Protein AF-A0A9E5RBW2-F1 (afdb_monomer)

Structure (mmCIF, N/CA/C/O backbone):
data_AF-A0A9E5RBW2-F1
#
_entry.id   AF-A0A9E5RBW2-F1
#
loop_
_atom_site.group_PDB
_atom_site.id
_atom_site.type_symbol
_atom_site.label_atom_id
_atom_site.label_alt_id
_atom_site.label_comp_id
_atom_site.label_asym_id
_atom_site.label_entity_id
_atom_site.label_seq_id
_atom_site.pdbx_PDB_ins_code
_atom_site.Cartn_x
_atom_site.Cartn_y
_atom_site.Cartn_z
_atom_site.occupancy
_atom_site.B_iso_or_equiv
_atom_site.auth_seq_id
_atom_site.auth_comp_id
_atom_site.auth_asym_id
_atom_site.auth_atom_id
_atom_site.pdbx_PDB_model_num
ATOM 1 N N . MET A 1 1 ? -15.359 1.929 4.948 1.00 57.31 1 MET A N 1
ATOM 2 C CA . MET A 1 1 ? -15.164 0.774 5.860 1.00 57.31 1 MET A CA 1
ATOM 3 C C . MET A 1 1 ? -15.298 1.099 7.350 1.00 57.31 1 MET A C 1
ATOM 5 O O . MET A 1 1 ? -15.547 0.186 8.121 1.00 57.31 1 MET A O 1
ATOM 9 N N . LEU A 1 2 ? -15.205 2.359 7.790 1.00 58.50 2 LEU A N 1
ATOM 10 C CA . LEU A 1 2 ? -15.267 2.704 9.222 1.00 58.50 2 LEU A CA 1
ATOM 11 C C . LEU A 1 2 ? -16.668 2.609 9.864 1.00 58.50 2 LEU A C 1
ATOM 13 O O . LEU A 1 2 ? -16.790 2.770 11.070 1.00 58.50 2 LEU A O 1
ATOM 17 N N . SER A 1 3 ? -17.723 2.280 9.108 1.00 68.44 3 SER A N 1
ATOM 18 C CA . SER A 1 3 ? -19.099 2.148 9.623 1.00 68.44 3 SER A CA 1
ATOM 19 C C . SER A 1 3 ? -19.344 0.894 10.482 1.00 68.44 3 SER A C 1
ATOM 21 O O . SER A 1 3 ? -20.488 0.570 10.792 1.00 68.44 3 SER A O 1
ATOM 23 N N . GLY A 1 4 ? -18.297 0.132 10.823 1.00 70.75 4 GLY A N 1
ATOM 24 C CA . GLY A 1 4 ? -18.372 -1.075 11.657 1.00 70.75 4 GLY A CA 1
ATOM 25 C C . GLY A 1 4 ? -19.014 -2.299 10.987 1.00 70.75 4 GLY A C 1
ATOM 26 O O . GLY A 1 4 ? -18.804 -3.426 11.448 1.00 70.75 4 GLY A O 1
ATOM 27 N N . ARG A 1 5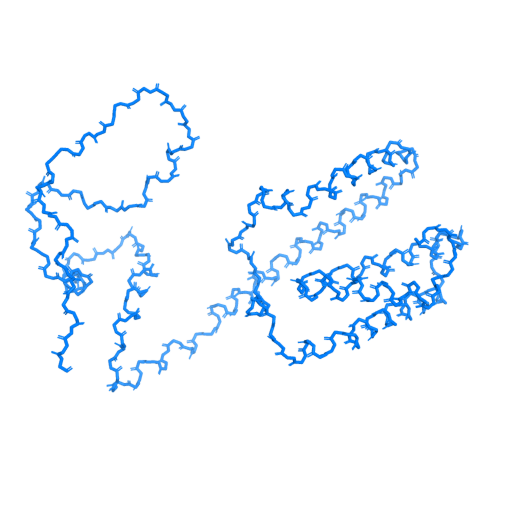 ? -19.732 -2.121 9.869 1.00 81.62 5 ARG A N 1
ATOM 28 C CA . ARG A 1 5 ? -20.338 -3.217 9.099 1.00 81.62 5 ARG A CA 1
ATOM 29 C C . ARG A 1 5 ? -19.264 -4.102 8.468 1.00 81.62 5 ARG A C 1
ATOM 31 O O . ARG A 1 5 ? -18.202 -3.626 8.068 1.00 81.62 5 ARG A O 1
ATOM 38 N N . ARG A 1 6 ? -19.535 -5.410 8.420 1.00 82.75 6 ARG A N 1
ATOM 39 C CA . ARG A 1 6 ? -18.704 -6.353 7.660 1.00 82.75 6 ARG A CA 1
ATOM 40 C C . ARG A 1 6 ? -18.850 -6.024 6.168 1.00 82.75 6 ARG A C 1
ATOM 42 O O . ARG A 1 6 ? -19.977 -5.739 5.765 1.00 82.75 6 ARG A O 1
ATOM 49 N N . PRO A 1 7 ? -17.760 -6.039 5.383 1.00 82.69 7 PRO A N 1
ATOM 50 C CA . PRO A 1 7 ? -17.873 -5.902 3.939 1.00 82.69 7 PRO A CA 1
ATOM 51 C C . PRO A 1 7 ? -18.724 -7.058 3.407 1.00 82.69 7 PRO A C 1
ATOM 53 O O . PRO A 1 7 ? -18.464 -8.224 3.703 1.00 82.69 7 PRO A O 1
ATOM 56 N N . ASP A 1 8 ? -19.780 -6.717 2.686 1.00 92.62 8 ASP A N 1
ATOM 57 C CA . ASP A 1 8 ? -20.575 -7.655 1.910 1.00 92.62 8 ASP A CA 1
ATOM 58 C C . ASP A 1 8 ? -19.776 -8.134 0.689 1.00 92.62 8 ASP A C 1
ATOM 60 O O . ASP A 1 8 ? -18.817 -7.489 0.253 1.00 92.62 8 ASP A O 1
ATOM 64 N N . GLY A 1 9 ? -20.164 -9.285 0.134 1.00 94.00 9 GLY A N 1
ATOM 65 C CA . GLY A 1 9 ? -19.457 -9.882 -1.003 1.00 94.00 9 GLY A CA 1
ATOM 66 C C . GLY A 1 9 ? -19.387 -8.955 -2.220 1.00 94.00 9 GLY A C 1
ATOM 67 O O . GLY A 1 9 ? -18.381 -8.950 -2.924 1.00 94.00 9 GLY A O 1
ATOM 68 N N . TRP A 1 10 ? -20.405 -8.115 -2.427 1.00 94.81 10 TRP A N 1
ATOM 69 C CA . TRP A 1 10 ? -20.422 -7.139 -3.513 1.00 94.81 10 TRP A CA 1
ATOM 70 C C . TRP A 1 10 ? -19.415 -6.007 -3.297 1.00 94.81 10 TRP A C 1
ATOM 72 O O . TRP A 1 10 ? -18.643 -5.704 -4.204 1.00 94.81 10 TRP A O 1
ATOM 82 N N . THR A 1 11 ? -19.332 -5.440 -2.087 1.00 93.25 11 THR A N 1
ATOM 83 C CA . THR A 1 11 ? -18.262 -4.482 -1.753 1.00 93.25 11 THR A CA 1
ATOM 84 C C . THR A 1 11 ? -16.880 -5.094 -1.966 1.00 93.25 11 THR A C 1
ATOM 86 O O . THR A 1 11 ? -15.999 -4.433 -2.511 1.00 93.25 11 THR A O 1
ATOM 89 N N . LEU A 1 12 ? -16.678 -6.356 -1.574 1.00 94.75 12 LEU A N 1
ATOM 90 C CA . LEU A 1 12 ? -15.407 -7.043 -1.803 1.00 94.75 12 LEU A CA 1
ATOM 91 C C . LEU A 1 12 ? -15.100 -7.195 -3.302 1.00 94.75 12 LEU A C 1
ATOM 93 O O . LEU A 1 12 ? -13.971 -6.940 -3.712 1.00 94.75 12 LEU A O 1
ATOM 97 N N . ALA A 1 13 ? -16.093 -7.555 -4.116 1.00 94.75 13 ALA A N 1
ATOM 98 C CA . ALA A 1 13 ? -15.940 -7.658 -5.565 1.00 94.75 13 ALA A CA 1
ATOM 99 C C . ALA A 1 13 ? -15.610 -6.300 -6.204 1.00 94.75 13 ALA A C 1
ATOM 101 O O . ALA A 1 13 ? -14.683 -6.219 -7.004 1.00 94.75 13 ALA A O 1
ATOM 102 N N . LEU A 1 14 ? -16.296 -5.223 -5.808 1.00 94.00 14 LEU A N 1
ATOM 103 C CA . LEU A 1 14 ? -15.999 -3.867 -6.280 1.00 94.00 14 LEU A CA 1
ATOM 104 C C . LEU A 1 14 ? -14.584 -3.424 -5.900 1.00 94.00 14 LEU A C 1
ATOM 106 O O . LEU A 1 14 ? -13.887 -2.838 -6.723 1.00 94.00 14 LEU A O 1
ATOM 110 N N . LEU A 1 15 ? -14.139 -3.730 -4.679 1.00 93.62 15 LEU A N 1
ATOM 111 C CA . LEU A 1 15 ? -12.768 -3.454 -4.253 1.00 93.62 15 LEU A CA 1
ATOM 112 C C . LEU A 1 15 ? -11.758 -4.263 -5.060 1.00 93.62 15 LEU A C 1
ATOM 114 O O . LEU A 1 15 ? -10.742 -3.706 -5.454 1.00 93.62 15 LEU A O 1
ATOM 118 N N . ALA A 1 16 ? -12.034 -5.535 -5.345 1.00 95.31 16 ALA A N 1
ATOM 119 C CA . ALA A 1 16 ? -11.167 -6.364 -6.177 1.00 95.31 16 ALA A CA 1
ATOM 120 C C . ALA A 1 16 ? -11.083 -5.841 -7.620 1.00 95.31 16 ALA A C 1
ATOM 122 O O . ALA A 1 16 ? -9.995 -5.773 -8.186 1.00 95.31 16 ALA A O 1
ATOM 123 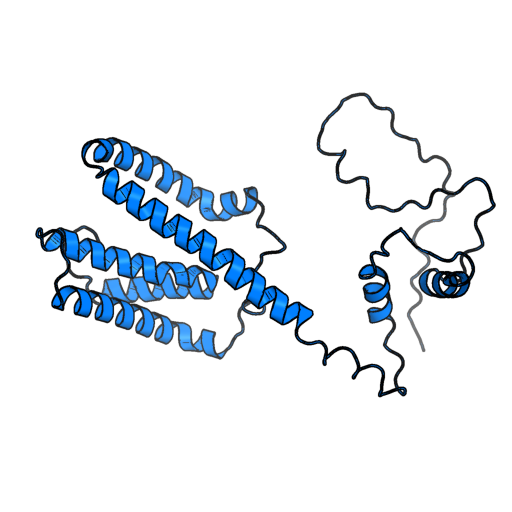N N . VAL A 1 17 ? -12.208 -5.414 -8.205 1.00 94.62 17 VAL A N 1
ATOM 124 C CA . VAL A 1 17 ? -12.237 -4.791 -9.538 1.00 94.62 17 VAL A CA 1
ATOM 125 C C . VAL A 1 17 ? -11.463 -3.475 -9.540 1.00 94.62 17 VAL A C 1
ATOM 127 O O . VAL A 1 17 ? -10.673 -3.251 -10.453 1.00 94.62 17 VAL A O 1
ATOM 130 N N . TRP A 1 18 ? -11.652 -2.630 -8.523 1.00 94.81 18 TRP A N 1
ATOM 131 C CA . TRP A 1 18 ? -10.968 -1.342 -8.400 1.00 94.81 18 TRP A CA 1
ATOM 132 C C . TRP A 1 18 ? -9.459 -1.502 -8.193 1.00 94.81 18 TRP A C 1
ATOM 134 O O . TRP A 1 18 ? -8.678 -0.936 -8.953 1.00 94.81 18 TRP A O 1
ATOM 144 N N . VAL A 1 19 ? -9.040 -2.315 -7.217 1.00 93.56 19 VAL A N 1
ATOM 145 C CA . VAL A 1 19 ? -7.622 -2.607 -6.955 1.00 93.56 19 VAL A CA 1
ATOM 146 C C . VAL A 1 19 ? -6.982 -3.253 -8.170 1.00 93.56 19 VAL A C 1
ATOM 148 O O . VAL A 1 19 ? -5.923 -2.812 -8.600 1.00 93.56 19 VAL A O 1
ATOM 151 N N . GLY A 1 20 ? -7.623 -4.266 -8.749 1.00 91.69 20 GLY A N 1
ATOM 152 C CA . GLY A 1 20 ? -7.106 -4.914 -9.943 1.00 91.69 20 GLY A CA 1
ATOM 153 C C . GLY A 1 20 ? -7.024 -3.973 -11.138 1.00 91.69 20 GLY A C 1
ATOM 154 O O . GLY A 1 20 ? -6.074 -4.064 -11.903 1.00 91.69 20 GLY A O 1
ATOM 155 N N . GLY A 1 21 ? -7.947 -3.015 -11.253 1.00 89.31 21 GLY A N 1
ATOM 156 C CA . GLY A 1 21 ? -7.930 -1.995 -12.299 1.00 89.31 21 GLY A CA 1
ATOM 157 C C . GLY A 1 21 ? -6.752 -1.042 -12.141 1.00 89.31 21 GLY A C 1
ATOM 158 O O . GLY A 1 21 ? -6.076 -0.736 -13.118 1.00 89.31 21 GLY A O 1
ATOM 159 N N . MET A 1 22 ? -6.446 -0.640 -10.907 1.00 88.62 22 MET A N 1
ATOM 160 C CA . MET A 1 22 ? -5.241 0.142 -10.626 1.00 88.62 22 MET A CA 1
ATOM 161 C C . MET A 1 22 ? -3.969 -0.665 -10.893 1.00 88.62 22 MET A C 1
ATOM 163 O O . MET A 1 22 ? -3.093 -0.179 -11.595 1.00 88.62 22 MET A O 1
ATOM 167 N N . VAL A 1 23 ? -3.896 -1.920 -10.434 1.00 87.38 23 VAL A N 1
ATOM 168 C CA . VAL A 1 23 ? -2.762 -2.828 -10.701 1.00 87.38 23 VAL A CA 1
ATOM 169 C C . VAL A 1 23 ? -2.560 -3.038 -12.206 1.00 87.38 23 VAL A C 1
ATOM 171 O O . VAL A 1 23 ? -1.429 -3.093 -12.679 1.00 87.38 23 VAL A O 1
ATOM 174 N N . PHE A 1 24 ? -3.650 -3.136 -12.968 1.00 85.00 24 PHE A N 1
ATOM 175 C CA . PHE A 1 24 ? -3.638 -3.250 -14.424 1.00 85.00 24 PHE A CA 1
ATOM 176 C C . PHE A 1 24 ? -3.075 -1.994 -15.099 1.00 85.00 24 PHE A C 1
ATOM 178 O O . PHE A 1 24 ? -2.286 -2.098 -16.037 1.00 85.00 24 PHE A O 1
ATOM 185 N N . MET A 1 25 ? -3.464 -0.808 -14.624 1.00 82.31 25 MET A N 1
ATOM 186 C CA . MET A 1 25 ? -2.939 0.460 -15.139 1.00 82.31 25 MET A CA 1
ATOM 187 C C . MET A 1 25 ? -1.478 0.680 -14.736 1.00 82.31 25 MET A C 1
ATOM 189 O O . MET A 1 25 ? -0.700 1.232 -15.512 1.00 82.31 25 MET A O 1
ATOM 193 N N . ASN A 1 26 ? -1.112 0.254 -13.529 1.00 81.81 26 ASN A N 1
ATOM 194 C CA . ASN A 1 26 ? 0.217 0.386 -12.967 1.00 81.81 26 ASN A CA 1
ATOM 195 C C . ASN A 1 26 ? 0.461 -0.711 -11.924 1.00 81.81 26 ASN A C 1
ATOM 197 O O . ASN A 1 26 ? -0.081 -0.670 -10.821 1.00 81.81 26 ASN A O 1
ATOM 201 N N . SER A 1 27 ? 1.345 -1.663 -12.226 1.00 79.25 27 SER A N 1
ATOM 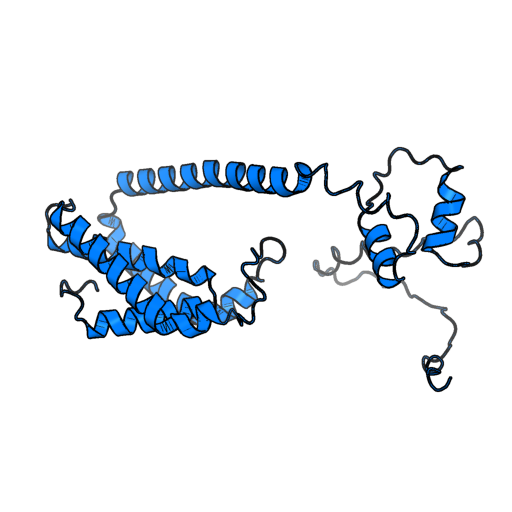202 C CA . SER A 1 27 ? 1.635 -2.780 -11.319 1.00 79.25 27 SER A CA 1
ATOM 203 C C . SER A 1 27 ? 2.135 -2.333 -9.937 1.00 79.25 27 SER A C 1
ATOM 205 O O . SER A 1 27 ? 1.982 -3.075 -8.966 1.00 79.25 27 SER A O 1
ATOM 207 N N . TRP A 1 28 ? 2.702 -1.125 -9.817 1.00 76.88 28 TRP A N 1
ATOM 208 C CA . TRP A 1 28 ? 3.125 -0.556 -8.533 1.00 76.88 28 TRP A CA 1
ATOM 209 C C . TRP A 1 28 ? 1.949 -0.236 -7.593 1.00 76.88 28 TRP A C 1
ATOM 211 O O . TRP A 1 28 ? 2.097 -0.270 -6.369 1.00 76.88 28 TRP A O 1
ATOM 221 N N . ASP A 1 29 ? 0.751 -0.026 -8.139 1.00 87.00 29 ASP A N 1
ATOM 222 C CA . ASP A 1 29 ? -0.462 0.260 -7.368 1.00 87.00 29 ASP A CA 1
ATOM 223 C C . ASP A 1 29 ? -0.970 -0.973 -6.593 1.00 87.00 29 ASP A C 1
ATOM 225 O O . ASP A 1 29 ? -1.861 -0.871 -5.748 1.00 87.00 29 ASP A O 1
ATOM 229 N N . ALA A 1 30 ? -0.337 -2.141 -6.760 1.00 86.00 30 ALA A N 1
ATOM 230 C CA . ALA A 1 30 ? -0.518 -3.280 -5.859 1.00 86.00 30 ALA A CA 1
ATOM 231 C C . ALA A 1 30 ? -0.245 -2.923 -4.383 1.00 86.00 30 ALA A C 1
ATOM 233 O O . ALA A 1 30 ? -0.782 -3.573 -3.482 1.00 86.00 30 ALA A O 1
ATOM 234 N N . VAL A 1 31 ? 0.513 -1.849 -4.117 1.00 86.75 31 VAL A N 1
ATOM 235 C CA . VAL A 1 31 ? 0.726 -1.298 -2.770 1.00 86.75 31 VAL A CA 1
ATOM 236 C C . VAL A 1 31 ? -0.579 -0.904 -2.062 1.00 86.75 31 VAL A C 1
ATOM 238 O O . VAL A 1 31 ? -0.621 -0.857 -0.836 1.00 86.75 31 VAL A O 1
ATOM 241 N N . PHE A 1 32 ? -1.684 -0.686 -2.783 1.00 88.50 32 PHE A N 1
ATOM 242 C CA . PHE A 1 32 ? -2.986 -0.415 -2.164 1.00 88.50 32 PHE A CA 1
ATOM 243 C C . PHE A 1 32 ? -3.610 -1.635 -1.471 1.00 88.50 32 PHE A C 1
ATOM 245 O O . PHE A 1 32 ? -4.419 -1.463 -0.557 1.00 88.50 32 PHE A O 1
ATOM 252 N N . ILE A 1 33 ? -3.200 -2.862 -1.814 1.00 91.88 33 ILE A N 1
ATOM 253 C CA . ILE A 1 33 ? -3.665 -4.089 -1.147 1.00 91.88 33 ILE A CA 1
ATOM 254 C C . ILE A 1 33 ? -3.336 -4.075 0.356 1.00 91.88 33 ILE A C 1
ATOM 256 O O . ILE A 1 33 ? -4.270 -4.183 1.159 1.00 91.88 33 ILE A O 1
ATOM 260 N N . PRO A 1 34 ? -2.069 -3.913 0.793 1.00 91.50 34 PRO A N 1
ATOM 261 C CA . PRO A 1 34 ? -1.758 -3.858 2.217 1.00 91.50 34 PRO A CA 1
ATOM 262 C C . PRO A 1 34 ? -2.428 -2.674 2.927 1.00 91.50 34 PRO A C 1
ATOM 264 O O . PRO A 1 34 ? -2.803 -2.823 4.088 1.00 91.50 34 PRO A O 1
ATOM 267 N N . PHE A 1 35 ? -2.673 -1.541 2.253 1.00 90.88 35 PHE A N 1
ATOM 268 C CA . PHE A 1 35 ? -3.455 -0.443 2.839 1.00 90.88 35 PHE A CA 1
ATOM 269 C C . PHE A 1 35 ? -4.909 -0.847 3.123 1.00 90.88 35 PHE A C 1
ATOM 271 O O . PHE A 1 35 ? -5.425 -0.551 4.202 1.00 90.88 35 PHE A O 1
ATOM 278 N N . LEU A 1 36 ? -5.566 -1.568 2.210 1.00 92.44 36 LEU A N 1
ATOM 279 C CA . LEU A 1 36 ? -6.922 -2.083 2.430 1.00 92.44 36 LEU A CA 1
ATOM 280 C C . LEU A 1 36 ? -6.968 -3.153 3.529 1.00 92.44 36 LEU A C 1
ATOM 282 O O . LEU A 1 36 ? -7.877 -3.140 4.359 1.00 92.44 36 LEU A O 1
ATOM 286 N N . ILE A 1 37 ? -5.971 -4.041 3.581 1.00 94.62 37 ILE A N 1
ATOM 287 C CA . ILE A 1 37 ? -5.823 -5.028 4.663 1.00 94.62 37 ILE A CA 1
ATOM 288 C C . ILE A 1 37 ? -5.622 -4.313 6.008 1.00 94.62 37 ILE A C 1
ATOM 290 O O . ILE A 1 37 ? -6.267 -4.660 6.998 1.00 94.62 37 ILE A O 1
ATOM 294 N N . GLY A 1 38 ? -4.782 -3.275 6.042 1.00 91.94 38 GLY A N 1
ATOM 295 C CA . GLY A 1 38 ? -4.558 -2.440 7.220 1.00 91.94 38 GLY A CA 1
ATOM 296 C C . GLY A 1 38 ? -5.823 -1.709 7.671 1.00 91.94 38 GLY A C 1
ATOM 297 O O . GLY A 1 38 ? -6.124 -1.678 8.863 1.00 91.94 38 GLY A O 1
ATOM 298 N N . ALA A 1 39 ? -6.620 -1.191 6.733 1.00 91.56 39 ALA A N 1
ATOM 299 C CA . ALA A 1 39 ? -7.905 -0.566 7.034 1.00 91.56 39 ALA A CA 1
ATOM 300 C C . ALA A 1 39 ? -8.914 -1.564 7.632 1.00 91.56 39 ALA A C 1
ATOM 302 O O . ALA A 1 39 ? -9.637 -1.224 8.570 1.00 91.56 39 ALA A O 1
ATOM 303 N N . GLU A 1 40 ? -8.943 -2.805 7.142 1.00 94.50 40 GLU A N 1
ATOM 304 C CA . GLU A 1 40 ? -9.770 -3.881 7.702 1.00 94.50 40 GLU A CA 1
ATOM 305 C C . GLU A 1 40 ? -9.298 -4.297 9.108 1.00 94.50 40 GLU A C 1
ATOM 307 O O . GLU A 1 40 ? -10.123 -4.495 10.007 1.00 94.50 40 GLU A O 1
ATOM 312 N N . ALA A 1 41 ? -7.983 -4.374 9.332 1.00 94.06 41 ALA A N 1
ATOM 313 C CA . ALA A 1 41 ? -7.408 -4.622 10.652 1.00 94.06 41 ALA A CA 1
ATOM 314 C C . ALA A 1 41 ? -7.770 -3.501 11.637 1.00 94.06 41 ALA A C 1
ATOM 316 O O . ALA A 1 41 ? -8.265 -3.770 12.732 1.00 94.06 41 ALA A O 1
ATOM 317 N N . LEU A 1 42 ? -7.622 -2.240 11.223 1.00 90.62 42 LEU A N 1
ATOM 318 C CA . LEU A 1 42 ? -8.001 -1.080 12.026 1.00 90.62 42 LEU A CA 1
ATOM 319 C C . LEU A 1 42 ? -9.503 -1.073 12.337 1.00 90.62 42 LEU A C 1
ATOM 321 O O . LEU A 1 42 ? -9.896 -0.838 13.477 1.00 90.62 42 LEU A O 1
ATOM 325 N N . ARG A 1 43 ? -10.359 -1.401 11.360 1.00 91.00 43 ARG A N 1
ATOM 326 C CA . ARG A 1 43 ? -11.812 -1.515 11.567 1.00 91.00 43 ARG A CA 1
ATOM 327 C C . ARG A 1 43 ? -12.148 -2.529 12.662 1.00 91.00 43 ARG A C 1
ATOM 329 O O . ARG A 1 43 ? -13.015 -2.262 13.493 1.00 91.00 43 ARG A O 1
ATOM 336 N N . ARG A 1 44 ? -11.480 -3.686 12.676 1.00 92.31 44 ARG A N 1
ATOM 337 C CA . ARG A 1 44 ? -11.668 -4.720 13.710 1.00 92.31 44 ARG A CA 1
ATOM 338 C C . ARG A 1 44 ? -11.149 -4.269 15.066 1.00 92.31 44 ARG A C 1
ATOM 340 O O . ARG A 1 44 ? -11.853 -4.438 16.057 1.00 92.31 44 ARG A O 1
ATOM 347 N N . LEU A 1 45 ? -9.979 -3.634 15.091 1.00 91.50 45 LEU A N 1
ATOM 348 C CA . LEU A 1 45 ? -9.392 -3.068 16.301 1.00 91.50 45 LEU A CA 1
ATOM 349 C C . LEU A 1 45 ? -10.347 -2.071 16.976 1.00 91.50 45 LEU A C 1
ATOM 351 O O . LEU A 1 45 ? -10.613 -2.192 18.170 1.00 91.50 45 LEU A O 1
ATOM 355 N N . VAL A 1 46 ? -10.915 -1.141 16.201 1.00 88.75 46 VAL A N 1
ATOM 356 C CA . VAL A 1 46 ? -11.891 -0.154 16.692 1.00 88.75 46 VAL A CA 1
ATOM 357 C C . VAL A 1 46 ? -13.175 -0.835 17.165 1.00 88.75 46 VAL A C 1
ATOM 359 O O . VAL A 1 46 ? -13.696 -0.496 18.223 1.00 88.75 46 VAL A O 1
ATOM 362 N N . ARG A 1 47 ? -13.677 -1.830 16.422 1.00 88.44 47 ARG A N 1
ATOM 363 C CA . ARG A 1 47 ? -14.918 -2.538 16.773 1.00 88.44 47 ARG A CA 1
ATOM 364 C C . ARG A 1 47 ? -14.807 -3.338 18.071 1.00 88.44 47 ARG A C 1
ATOM 366 O O . ARG A 1 47 ? -15.797 -3.468 18.781 1.00 88.44 47 ARG A O 1
ATOM 373 N N . ASN A 1 48 ? -13.636 -3.895 18.363 1.00 88.94 48 ASN A N 1
ATOM 374 C CA . ASN A 1 48 ? -13.442 -4.703 19.561 1.00 88.94 48 ASN A CA 1
ATOM 375 C C . ASN A 1 48 ? -13.363 -3.866 20.840 1.00 88.94 48 ASN A C 1
ATOM 377 O O . ASN A 1 48 ? -13.604 -4.404 21.915 1.00 88.94 48 ASN A O 1
ATOM 381 N N . GLY A 1 49 ? -12.986 -2.586 20.755 1.00 86.06 49 GLY A N 1
ATOM 382 C CA . GLY A 1 49 ? -12.882 -1.683 21.910 1.00 86.06 49 GLY A CA 1
ATOM 383 C C . GLY A 1 49 ? -11.782 -2.029 22.927 1.00 86.06 49 GLY A C 1
ATOM 384 O O . GLY A 1 49 ? -11.485 -1.226 23.802 1.00 86.06 49 GLY A O 1
ATOM 385 N N . THR A 1 50 ? -11.131 -3.188 22.806 1.00 85.44 50 THR A N 1
ATOM 386 C CA . THR A 1 50 ? -10.081 -3.679 23.717 1.00 85.44 50 THR A CA 1
ATOM 387 C C . THR A 1 50 ? -8.687 -3.134 23.403 1.00 85.44 50 THR A C 1
ATOM 389 O O . THR A 1 50 ? -7.736 -3.418 24.129 1.00 85.44 50 THR A O 1
ATOM 392 N N . GLY A 1 51 ? -8.529 -2.404 22.293 1.00 86.12 51 GLY A N 1
ATOM 393 C CA . GLY A 1 51 ? -7.231 -1.895 21.839 1.00 86.12 51 GLY A CA 1
ATOM 394 C C . GLY A 1 51 ? -6.256 -2.983 21.372 1.00 86.12 51 GLY A C 1
ATOM 395 O O . GLY A 1 51 ? -5.082 -2.692 21.156 1.00 86.12 51 GLY A O 1
ATOM 396 N N . ARG A 1 52 ? -6.713 -4.234 21.198 1.00 90.19 52 ARG A N 1
ATOM 397 C CA . ARG A 1 52 ? -5.902 -5.351 20.684 1.00 90.19 52 ARG A CA 1
ATOM 398 C C . ARG A 1 52 ? -6.696 -6.185 19.676 1.00 90.19 52 ARG A C 1
ATOM 400 O O . ARG A 1 52 ? -7.906 -6.357 19.808 1.00 90.19 52 ARG A O 1
ATOM 407 N N . LEU A 1 53 ? -5.998 -6.724 18.676 1.00 91.06 53 LEU A N 1
ATOM 408 C CA . LEU A 1 53 ? -6.553 -7.703 17.736 1.00 91.06 53 LEU A CA 1
ATOM 409 C C . LEU A 1 53 ? -6.500 -9.096 18.365 1.00 91.06 53 LEU A C 1
ATOM 411 O O . LEU A 1 53 ? -5.449 -9.520 18.848 1.00 91.06 53 LEU A O 1
ATOM 415 N N . THR A 1 54 ? -7.624 -9.807 18.355 1.00 94.81 54 THR A N 1
ATOM 416 C CA . THR A 1 54 ? -7.673 -11.206 18.795 1.00 94.81 54 THR A CA 1
ATOM 417 C C . THR A 1 54 ? -7.153 -12.131 17.692 1.00 94.81 54 THR A C 1
ATOM 419 O O . THR A 1 54 ? -7.068 -11.740 16.525 1.00 94.81 54 THR A O 1
ATOM 422 N N . GLY A 1 55 ? -6.836 -13.387 18.023 1.00 95.38 55 GLY A N 1
ATOM 423 C CA . GLY A 1 55 ? -6.446 -14.380 17.011 1.00 95.38 55 GLY A CA 1
ATOM 424 C C . GLY A 1 55 ? -7.513 -14.573 15.923 1.00 95.38 55 GLY A C 1
ATOM 425 O O . GLY A 1 55 ? -7.187 -14.715 14.747 1.00 95.38 55 GLY A O 1
ATOM 426 N N . GLN A 1 56 ? -8.796 -14.478 16.289 1.00 95.19 56 GLN A N 1
ATOM 427 C CA . GLN A 1 56 ? -9.907 -14.554 15.339 1.00 95.19 56 GLN A CA 1
ATOM 428 C C . GLN A 1 56 ? -9.959 -13.337 14.403 1.00 95.19 56 GLN A C 1
ATOM 430 O O . GLN A 1 56 ? -10.348 -13.462 13.239 1.00 95.19 56 GLN A O 1
ATOM 435 N N . ASP A 1 57 ? -9.545 -12.160 14.877 1.00 95.12 57 ASP A N 1
ATOM 436 C CA . ASP A 1 57 ? -9.452 -10.975 14.026 1.00 95.12 57 ASP A CA 1
ATOM 437 C C . ASP A 1 57 ? -8.334 -11.104 13.012 1.00 95.12 57 ASP A C 1
ATOM 439 O O . ASP A 1 57 ? -8.570 -10.809 11.845 1.00 95.12 57 ASP A O 1
ATOM 443 N N . TRP A 1 58 ? -7.168 -11.602 13.427 1.00 96.62 58 TRP A N 1
ATOM 444 C CA . TRP A 1 58 ? -6.061 -11.884 12.516 1.00 96.62 58 TRP A CA 1
ATOM 445 C C . TRP A 1 58 ? -6.459 -12.870 11.425 1.00 96.62 58 TRP A C 1
ATOM 447 O O . TRP A 1 58 ? -6.209 -12.606 10.251 1.00 96.62 58 TRP A O 1
ATOM 457 N N . LEU A 1 59 ? -7.161 -13.949 11.785 1.00 96.62 59 LEU A N 1
ATOM 458 C CA . LEU A 1 59 ? -7.687 -14.900 10.806 1.00 96.62 59 LEU A CA 1
ATOM 459 C C . LEU A 1 59 ? -8.663 -14.225 9.829 1.00 96.62 59 LEU A C 1
ATOM 461 O O . LEU A 1 59 ? -8.656 -14.507 8.635 1.00 96.62 59 LEU A O 1
ATOM 465 N N . GLY A 1 60 ? -9.487 -13.299 10.326 1.00 95.38 60 GLY A N 1
ATOM 466 C CA . GLY A 1 60 ? -10.416 -12.530 9.505 1.00 95.38 60 GLY A CA 1
ATOM 467 C C . GLY A 1 60 ? -9.740 -11.505 8.589 1.00 95.38 60 GLY A C 1
ATOM 468 O O . GLY A 1 60 ? -10.196 -11.326 7.463 1.00 95.38 60 GLY A O 1
ATOM 469 N N . VAL A 1 61 ? -8.669 -10.851 9.045 1.00 96.00 61 VAL A N 1
ATOM 470 C CA . VAL A 1 61 ? -7.837 -9.942 8.237 1.00 96.00 61 VAL A CA 1
ATOM 471 C C . VAL A 1 61 ? -7.120 -10.726 7.142 1.00 96.00 61 VAL A C 1
ATOM 473 O O . VAL A 1 61 ? -7.150 -10.320 5.983 1.00 96.00 61 VAL A O 1
ATOM 476 N N . LEU A 1 62 ? -6.541 -11.878 7.490 1.00 96.88 62 LEU A N 1
ATOM 477 C CA . LEU A 1 62 ? -5.892 -12.771 6.535 1.00 96.88 62 LEU A CA 1
ATOM 478 C C . LEU A 1 62 ? -6.894 -13.290 5.499 1.00 96.88 62 LEU A C 1
ATOM 480 O O . LEU A 1 62 ? -6.636 -13.200 4.305 1.00 96.88 62 LEU A O 1
ATOM 484 N N . GLY A 1 63 ? -8.060 -13.767 5.942 1.00 96.88 63 GLY A N 1
ATOM 485 C CA . GLY A 1 63 ? -9.127 -14.224 5.053 1.00 96.88 63 GLY A CA 1
ATOM 486 C C . GLY A 1 63 ? -9.621 -13.124 4.111 1.00 96.88 63 GLY A C 1
ATOM 487 O O . GLY A 1 63 ? -9.818 -13.379 2.927 1.00 96.88 63 GLY A O 1
ATOM 488 N N . PHE A 1 64 ? -9.756 -11.889 4.603 1.00 96.31 64 PHE A N 1
ATOM 489 C CA . PHE A 1 64 ? -10.087 -10.733 3.767 1.00 96.31 64 PHE A CA 1
ATOM 490 C C . PHE A 1 64 ? -8.999 -10.446 2.724 1.00 96.31 64 PHE A C 1
ATOM 492 O O . PHE A 1 64 ? -9.317 -10.294 1.547 1.00 96.31 64 PHE A O 1
ATOM 499 N N . GLY A 1 65 ? -7.727 -10.414 3.133 1.00 96.12 65 GLY A N 1
ATOM 500 C CA . GLY A 1 65 ? -6.600 -10.180 2.229 1.00 96.12 65 GLY A CA 1
ATOM 501 C C . GLY A 1 65 ? -6.476 -11.258 1.151 1.00 96.12 65 GLY A C 1
ATOM 502 O O . GLY A 1 65 ? -6.316 -10.932 -0.022 1.00 96.12 65 GLY A O 1
ATOM 503 N N . LEU A 1 66 ? -6.629 -12.530 1.530 1.00 97.38 66 LEU A N 1
ATOM 504 C CA . LEU A 1 66 ? -6.632 -13.656 0.597 1.00 97.38 66 LEU A CA 1
ATOM 505 C C . LEU A 1 66 ? -7.806 -13.580 -0.377 1.00 97.38 66 LEU A C 1
ATOM 507 O O . LEU A 1 66 ? -7.604 -13.757 -1.571 1.00 97.38 66 LEU A O 1
ATOM 511 N N . ALA A 1 67 ? -9.016 -13.283 0.102 1.00 97.00 67 ALA A N 1
ATOM 512 C CA . ALA A 1 67 ? -10.185 -13.179 -0.763 1.00 97.00 67 ALA A CA 1
ATOM 513 C C . ALA A 1 67 ? -10.067 -12.001 -1.744 1.00 97.00 67 ALA A C 1
ATOM 515 O O . ALA A 1 67 ? -10.340 -12.165 -2.931 1.00 97.00 67 ALA A O 1
ATOM 516 N N . LEU A 1 68 ? -9.609 -10.836 -1.272 1.00 96.88 68 LEU A N 1
ATOM 517 C CA . LEU A 1 68 ? -9.359 -9.664 -2.111 1.00 96.88 68 LEU A CA 1
ATOM 518 C C . LEU A 1 68 ? -8.281 -9.955 -3.163 1.00 96.88 68 LEU A C 1
ATOM 520 O O . LEU A 1 68 ? -8.482 -9.669 -4.343 1.00 96.88 68 LEU A O 1
ATOM 524 N N . GLY A 1 69 ? -7.158 -10.548 -2.748 1.00 95.25 69 GLY A N 1
ATOM 525 C CA . GLY A 1 69 ? -6.054 -10.910 -3.634 1.00 95.25 69 GLY A CA 1
ATOM 526 C C . GLY A 1 69 ? -6.451 -11.968 -4.662 1.00 95.25 69 GLY A C 1
ATOM 527 O O . GLY A 1 69 ? -6.167 -11.800 -5.842 1.00 95.25 69 GLY A O 1
ATOM 528 N N . ALA A 1 70 ? -7.172 -13.012 -4.248 1.00 96.75 70 ALA A N 1
ATOM 529 C CA . ALA A 1 70 ? -7.652 -14.066 -5.137 1.00 96.75 70 ALA A CA 1
ATOM 530 C C . ALA A 1 70 ? -8.673 -13.547 -6.156 1.00 96.75 70 ALA A C 1
ATOM 532 O O . ALA A 1 70 ? -8.569 -13.880 -7.331 1.00 96.75 70 ALA A O 1
ATOM 533 N N . LEU A 1 71 ? -9.626 -12.703 -5.742 1.00 96.56 71 LEU A N 1
ATOM 534 C CA . LEU A 1 71 ? -10.584 -12.082 -6.665 1.00 96.56 71 LEU A CA 1
ATOM 535 C C . LEU A 1 71 ? -9.893 -11.131 -7.645 1.00 96.56 71 LEU A C 1
ATOM 537 O O . LEU A 1 71 ? -10.194 -11.155 -8.833 1.00 96.56 71 LEU A O 1
ATOM 541 N N . THR A 1 72 ? -8.941 -10.331 -7.158 1.00 94.44 72 THR A N 1
ATOM 542 C CA . THR A 1 72 ? -8.125 -9.448 -8.003 1.00 94.44 72 THR A CA 1
ATOM 543 C C . THR A 1 72 ? -7.355 -10.265 -9.038 1.00 94.44 72 THR A C 1
ATOM 545 O O . THR A 1 72 ? -7.415 -9.970 -10.230 1.00 94.44 72 THR A O 1
ATOM 548 N N . LEU A 1 73 ? -6.691 -11.336 -8.595 1.00 93.81 73 LEU A N 1
ATOM 549 C CA . LEU A 1 73 ? -5.965 -12.246 -9.468 1.00 93.81 73 LEU A CA 1
ATOM 550 C C . LEU A 1 73 ? -6.904 -12.883 -10.489 1.00 93.81 73 LEU A C 1
ATOM 552 O O . LEU A 1 73 ? -6.579 -12.884 -11.661 1.00 93.81 73 LEU A O 1
ATOM 556 N N . LEU A 1 74 ? -8.071 -13.374 -10.069 1.00 96.12 74 LEU A N 1
ATOM 557 C CA . LEU A 1 74 ? -9.045 -14.030 -10.939 1.00 96.12 74 LEU A CA 1
ATOM 558 C C . LEU A 1 74 ? -9.582 -13.087 -12.024 1.00 96.12 74 LEU A C 1
ATOM 560 O O . LEU A 1 74 ? -9.611 -13.463 -13.193 1.00 96.12 74 LEU A O 1
ATOM 564 N N . PHE A 1 75 ? -9.986 -11.868 -11.656 1.00 94.19 75 PHE A N 1
ATOM 565 C CA . PHE A 1 75 ? -10.546 -10.896 -12.601 1.00 94.19 75 PHE A CA 1
ATOM 566 C C . PHE A 1 75 ? -9.518 -10.379 -13.607 1.00 94.19 75 PHE A C 1
ATOM 568 O O . PHE A 1 75 ? -9.881 -10.071 -14.740 1.00 94.19 75 PHE A O 1
ATOM 575 N N . TYR A 1 76 ? -8.244 -10.325 -13.219 1.00 90.06 76 TYR A N 1
ATOM 576 C CA . TYR A 1 76 ? -7.168 -9.801 -14.061 1.00 90.06 76 TYR A CA 1
ATOM 577 C C . TYR A 1 76 ? -6.207 -10.885 -14.569 1.00 90.06 76 TYR A C 1
ATOM 579 O O . TYR A 1 76 ? -5.235 -10.572 -15.256 1.00 90.06 76 TYR A O 1
ATOM 587 N N . LEU A 1 77 ? -6.505 -12.166 -14.316 1.00 91.94 77 LEU A N 1
ATOM 588 C CA . LEU A 1 77 ? -5.696 -13.309 -14.743 1.00 91.94 77 LEU A CA 1
ATOM 589 C C . LEU A 1 77 ? -5.441 -13.323 -16.256 1.00 91.94 77 LEU A C 1
ATOM 591 O O . LEU A 1 77 ? -4.289 -13.522 -16.643 1.00 91.94 77 LEU A O 1
ATOM 595 N N . PRO A 1 78 ? -6.446 -13.076 -17.128 1.00 87.00 78 PRO A N 1
ATOM 596 C CA . PRO A 1 78 ? -6.217 -13.091 -18.573 1.00 87.00 78 PRO A CA 1
ATOM 597 C C . PRO A 1 78 ? -5.161 -12.068 -19.003 1.00 87.00 78 PRO A C 1
ATOM 599 O O . PRO A 1 78 ? -4.343 -12.345 -19.879 1.00 87.00 78 PRO A O 1
ATOM 602 N N . TRP A 1 79 ? -5.136 -10.903 -18.354 1.00 83.88 79 TRP A N 1
ATOM 603 C CA . TRP A 1 79 ? -4.139 -9.871 -18.617 1.00 83.88 79 TRP A CA 1
ATOM 604 C C . TRP A 1 79 ? -2.767 -10.229 -18.044 1.00 83.88 79 TRP A C 1
ATOM 606 O O . TRP A 1 79 ? -1.766 -10.087 -18.744 1.00 83.88 79 TRP A O 1
ATOM 616 N N . LEU A 1 80 ? -2.722 -10.753 -16.813 1.00 82.00 80 LEU A N 1
ATOM 617 C CA . LEU A 1 80 ? -1.475 -11.187 -16.178 1.00 82.00 80 LEU A CA 1
ATOM 618 C C . LEU A 1 80 ? -0.763 -12.271 -16.993 1.00 82.00 80 LEU A C 1
ATOM 620 O O . LEU A 1 80 ? 0.456 -12.239 -17.096 1.00 82.00 80 LEU A O 1
ATOM 624 N N . ILE A 1 81 ? -1.510 -13.195 -17.605 1.00 85.94 81 ILE A N 1
ATOM 625 C CA . ILE A 1 81 ? -0.948 -14.231 -18.484 1.00 85.94 81 ILE A CA 1
ATOM 626 C C . ILE A 1 81 ? -0.493 -13.637 -19.822 1.00 85.94 81 ILE A C 1
ATOM 628 O O . ILE A 1 81 ? 0.512 -14.069 -20.379 1.00 85.94 81 ILE A O 1
ATOM 632 N N . SER A 1 82 ? -1.220 -12.646 -20.342 1.00 81.31 82 SER A N 1
ATOM 633 C CA . SER A 1 82 ? -0.927 -12.067 -21.656 1.00 81.31 82 SER A CA 1
ATOM 634 C C . SER A 1 82 ? 0.309 -11.163 -21.651 1.00 81.31 82 SER A C 1
ATOM 636 O O . SER A 1 82 ? 0.843 -10.905 -22.723 1.00 81.31 82 SER A O 1
ATOM 638 N N . PHE A 1 83 ? 0.761 -10.669 -20.485 1.00 63.38 83 PHE A N 1
ATOM 639 C CA . PHE A 1 83 ? 1.935 -9.789 -20.306 1.00 63.38 83 PHE A CA 1
ATOM 640 C C . PHE A 1 83 ? 2.039 -8.611 -21.290 1.00 63.38 83 PHE A C 1
ATOM 642 O O . PHE A 1 83 ? 3.071 -7.947 -21.373 1.00 63.38 83 PHE A O 1
ATOM 649 N N . THR A 1 84 ? 0.952 -8.254 -21.970 1.00 64.44 84 THR A N 1
ATOM 650 C CA . THR A 1 84 ? 0.837 -7.050 -22.791 1.00 64.44 84 THR A CA 1
ATOM 651 C C . THR A 1 84 ? 0.607 -5.841 -21.888 1.00 64.44 84 THR A C 1
ATOM 653 O O . THR A 1 84 ? -0.318 -5.052 -22.089 1.00 64.44 84 THR A O 1
ATOM 656 N N . SER A 1 85 ? 1.405 -5.715 -20.828 1.00 56.00 85 SER A N 1
ATOM 657 C CA . SER A 1 85 ? 1.492 -4.467 -20.090 1.00 56.00 85 SER A CA 1
ATOM 658 C C . SER A 1 85 ? 2.173 -3.461 -21.008 1.00 56.00 85 SER A C 1
ATOM 660 O O . SER A 1 85 ? 3.298 -3.676 -21.461 1.00 56.00 85 SER A O 1
ATOM 662 N N . GLN A 1 86 ? 1.483 -2.356 -21.287 1.00 55.47 86 GLN A N 1
ATOM 663 C CA . GLN A 1 86 ? 1.990 -1.266 -22.126 1.00 55.47 86 GLN A CA 1
ATOM 664 C C . GLN A 1 86 ? 3.296 -0.652 -21.577 1.00 55.47 86 GLN A C 1
ATOM 666 O O . GLN A 1 86 ? 3.969 0.083 -22.291 1.00 55.47 86 GLN A O 1
ATOM 671 N N . ALA A 1 87 ? 3.674 -0.974 -20.334 1.00 55.72 87 ALA A N 1
ATOM 672 C CA . ALA A 1 87 ? 4.866 -0.471 -19.660 1.00 55.72 87 ALA A CA 1
ATOM 673 C C . ALA A 1 87 ? 6.144 -1.316 -19.873 1.00 55.72 87 ALA A C 1
ATOM 675 O O . ALA 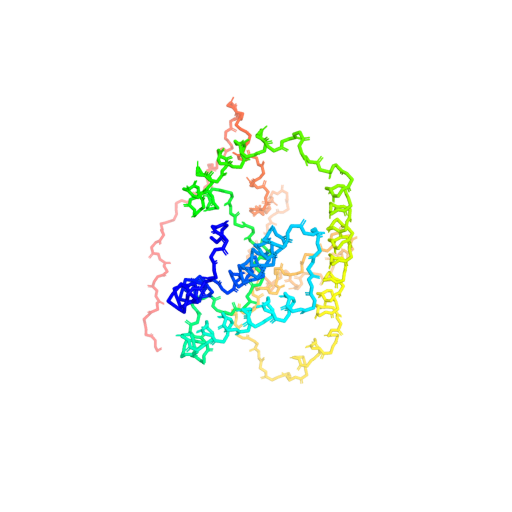A 1 87 ? 7.174 -1.001 -19.286 1.00 55.72 87 ALA A O 1
ATOM 676 N N . GLY A 1 88 ? 6.126 -2.370 -20.701 1.00 57.38 88 GLY A N 1
ATOM 677 C CA . GLY A 1 88 ? 7.355 -3.097 -21.074 1.00 57.38 88 GLY A CA 1
ATOM 678 C C . GLY A 1 88 ? 8.014 -3.905 -19.944 1.00 57.38 88 GLY A C 1
ATOM 679 O O . GLY A 1 88 ? 9.169 -4.303 -20.071 1.00 57.38 88 GLY A O 1
ATOM 680 N N . GLY A 1 89 ? 7.290 -4.170 -18.852 1.00 61.12 89 GLY A N 1
ATOM 681 C CA . GLY A 1 89 ? 7.762 -4.964 -17.716 1.00 61.12 89 GLY A CA 1
ATOM 682 C C . GLY A 1 89 ? 7.883 -4.168 -16.415 1.00 61.12 89 GLY A C 1
ATOM 683 O O . GLY A 1 89 ? 7.480 -3.011 -16.318 1.00 61.12 89 GLY A O 1
ATOM 684 N N . PHE A 1 90 ? 8.410 -4.819 -15.377 1.00 59.16 90 PHE A N 1
ATOM 685 C CA . PHE A 1 90 ? 8.618 -4.228 -14.055 1.00 59.16 90 PHE A CA 1
ATOM 686 C C . PHE A 1 90 ? 9.908 -3.398 -14.052 1.00 59.16 90 PHE A C 1
ATOM 688 O O . PHE A 1 90 ? 10.952 -3.852 -13.588 1.00 59.16 90 PHE A O 1
ATOM 695 N N . TYR A 1 91 ? 9.861 -2.200 -14.635 1.00 61.66 91 TYR A N 1
ATOM 696 C CA . TYR A 1 91 ? 11.007 -1.294 -14.635 1.00 61.66 91 TYR A CA 1
ATOM 697 C C . TYR A 1 91 ? 10.905 -0.328 -13.454 1.00 61.66 91 TYR A C 1
ATOM 699 O O . TYR A 1 91 ? 10.018 0.524 -13.400 1.00 61.66 91 TYR A O 1
ATOM 707 N N . PHE A 1 92 ? 11.827 -0.443 -12.499 1.00 58.00 92 PHE A N 1
ATOM 708 C CA . PHE A 1 92 ? 11.972 0.557 -11.449 1.00 58.00 92 PHE A CA 1
ATOM 709 C C . PHE A 1 92 ? 12.449 1.864 -12.082 1.00 58.00 92 PHE A C 1
ATOM 711 O O . PHE A 1 92 ? 13.623 2.014 -12.426 1.00 58.00 92 PHE A O 1
ATOM 718 N N . ASN A 1 93 ? 11.543 2.825 -12.247 1.00 60.94 93 ASN A N 1
ATOM 719 C CA . ASN A 1 93 ? 11.895 4.152 -12.730 1.00 60.94 93 ASN A CA 1
ATOM 720 C C . ASN A 1 93 ? 12.586 4.970 -11.620 1.00 60.94 93 ASN A C 1
ATOM 722 O O . ASN A 1 93 ? 12.019 5.907 -11.068 1.00 60.94 93 ASN A O 1
ATOM 726 N N . ILE A 1 94 ? 13.807 4.573 -11.256 1.00 66.06 94 ILE A N 1
ATOM 727 C CA . ILE A 1 94 ? 14.662 5.308 -10.308 1.00 66.06 94 ILE A CA 1
ATOM 728 C C . ILE A 1 94 ? 15.414 6.432 -11.042 1.00 66.06 94 ILE A C 1
ATOM 730 O O . ILE A 1 94 ? 15.765 7.442 -10.439 1.00 66.06 94 ILE A O 1
ATOM 734 N N . ILE A 1 95 ? 15.634 6.279 -12.354 1.00 71.12 95 ILE A N 1
ATOM 735 C CA . ILE A 1 95 ? 16.461 7.189 -13.161 1.00 71.12 95 ILE A CA 1
ATOM 736 C C . ILE A 1 95 ? 15.677 8.436 -13.599 1.00 71.12 95 ILE A C 1
ATOM 738 O O . ILE A 1 95 ? 16.226 9.535 -13.591 1.00 71.12 95 ILE A O 1
ATOM 742 N N . TRP A 1 96 ? 14.392 8.301 -13.939 1.00 70.00 96 TRP A N 1
ATOM 743 C CA . TRP A 1 96 ? 13.563 9.405 -14.427 1.00 70.00 96 TRP A CA 1
ATOM 744 C C . TRP A 1 96 ? 12.453 9.712 -13.433 1.00 70.00 96 TRP A C 1
ATOM 746 O O . TRP A 1 96 ? 11.289 9.356 -13.633 1.00 70.00 96 TRP A O 1
ATOM 756 N N . SER A 1 97 ? 12.829 10.386 -12.346 1.00 72.88 97 SER A N 1
ATOM 757 C CA . SER A 1 97 ? 11.870 10.887 -11.362 1.00 72.88 97 SER A CA 1
ATOM 758 C C . SER A 1 97 ? 10.758 11.668 -12.067 1.00 72.88 97 SER A C 1
ATOM 760 O O . SER A 1 97 ? 11.024 12.594 -12.838 1.00 72.88 97 SER A O 1
ATOM 762 N N . THR A 1 98 ? 9.508 11.256 -11.844 1.00 80.12 98 THR A N 1
ATOM 763 C CA . THR A 1 98 ? 8.331 11.904 -12.432 1.00 80.12 98 THR A CA 1
ATOM 764 C C . THR A 1 98 ? 8.312 13.360 -11.992 1.00 80.12 98 THR A C 1
ATOM 766 O O . THR A 1 98 ? 8.372 13.654 -10.796 1.00 80.12 98 THR A O 1
ATOM 769 N N . ALA A 1 99 ? 8.252 14.279 -12.955 1.00 87.25 99 ALA A N 1
ATOM 770 C CA . ALA A 1 99 ? 8.302 15.698 -12.643 1.00 87.25 99 ALA A CA 1
ATOM 771 C C . ALA A 1 99 ? 7.131 16.058 -11.703 1.00 87.25 99 ALA A C 1
ATOM 773 O O . ALA A 1 99 ? 6.019 15.552 -11.895 1.00 87.25 99 ALA A O 1
ATOM 774 N N . PRO A 1 100 ? 7.322 16.929 -10.697 1.00 88.62 100 PRO A N 1
ATOM 775 C CA . PRO A 1 100 ? 6.275 17.240 -9.720 1.00 88.62 100 PRO A CA 1
ATOM 776 C C . PRO A 1 100 ? 4.989 17.767 -10.375 1.00 88.62 100 PRO A C 1
ATOM 778 O O . PRO A 1 100 ? 3.896 17.522 -9.872 1.00 88.62 100 PRO A O 1
ATOM 781 N N . GLN A 1 101 ? 5.094 18.426 -11.534 1.00 93.94 101 GLN A N 1
ATOM 782 C CA . GLN A 1 101 ? 3.941 18.862 -12.324 1.00 93.94 101 GLN A CA 1
ATOM 783 C C . GLN A 1 101 ? 3.114 17.677 -12.841 1.00 93.94 101 GLN A C 1
ATOM 785 O O . GLN A 1 101 ? 1.891 17.744 -12.832 1.00 93.94 101 GLN A O 1
ATOM 790 N N . GLN A 1 102 ? 3.756 16.586 -13.267 1.00 88.00 102 GLN A N 1
ATOM 791 C CA . GLN A 1 102 ? 3.069 15.381 -13.745 1.00 88.00 102 GLN A CA 1
ATOM 792 C C . GLN A 1 102 ? 2.361 14.663 -12.593 1.00 88.00 102 GLN A C 1
ATOM 794 O O . GLN A 1 102 ? 1.202 14.280 -12.733 1.00 88.00 102 GLN A O 1
ATOM 799 N N . VAL A 1 103 ? 3.010 14.577 -11.426 1.00 86.00 103 VAL A N 1
ATOM 800 C CA . VAL A 1 103 ? 2.381 14.056 -10.200 1.00 86.00 103 VAL A CA 1
ATOM 801 C C . VAL A 1 103 ? 1.156 14.894 -9.833 1.00 86.00 103 VAL A C 1
ATOM 803 O O . VAL A 1 103 ? 0.099 14.346 -9.531 1.00 86.00 103 VAL A O 1
ATOM 806 N N . LEU A 1 104 ? 1.259 16.223 -9.903 1.00 90.81 104 LEU A N 1
ATOM 807 C CA . LEU A 1 104 ? 0.135 17.110 -9.616 1.00 90.81 104 LEU A CA 1
ATOM 808 C C . LEU A 1 104 ? -0.983 17.000 -10.664 1.00 90.81 104 LEU A C 1
ATOM 810 O O . LEU A 1 104 ? -2.149 17.095 -10.308 1.00 90.81 104 LEU A O 1
ATOM 814 N N . LEU A 1 105 ? -0.672 16.763 -11.937 1.00 89.31 105 LEU A N 1
ATOM 815 C CA . LEU A 1 105 ? -1.698 16.531 -12.959 1.00 89.31 105 LEU A CA 1
ATOM 816 C C . LEU A 1 105 ? -2.445 15.212 -12.727 1.00 89.31 105 LEU A C 1
ATOM 818 O O . LEU A 1 105 ? -3.660 15.163 -12.900 1.00 89.31 105 LEU A O 1
ATOM 822 N N . GLN A 1 106 ? -1.740 14.165 -12.298 1.00 86.12 106 GLN A N 1
ATOM 823 C CA . GLN A 1 106 ? -2.324 12.839 -12.098 1.00 86.12 106 GLN A CA 1
ATOM 824 C C . GLN A 1 106 ? -3.066 12.711 -10.758 1.00 86.12 106 GLN A C 1
ATOM 826 O O . GLN A 1 106 ? -4.136 12.111 -10.695 1.00 86.12 106 GLN A O 1
ATOM 831 N N . PHE A 1 107 ? -2.534 13.314 -9.691 1.00 86.06 107 PHE A N 1
ATOM 832 C CA . PHE A 1 107 ? -3.051 13.180 -8.324 1.00 86.06 107 PHE A CA 1
ATOM 833 C C . PHE A 1 107 ? -3.587 14.486 -7.728 1.00 86.06 107 PHE A C 1
ATOM 835 O O . PHE A 1 107 ? -4.080 14.487 -6.603 1.00 86.06 107 PHE A O 1
ATOM 842 N N . GLY A 1 108 ? -3.542 15.608 -8.447 1.00 90.06 108 GLY A N 1
ATOM 843 C CA . GLY A 1 108 ? -3.920 16.921 -7.912 1.00 90.06 108 GLY A CA 1
ATOM 844 C C . GLY A 1 108 ? -5.371 17.004 -7.464 1.00 90.06 108 GLY A C 1
ATOM 845 O O . GLY A 1 108 ? -5.641 17.536 -6.390 1.00 90.06 108 GLY A O 1
ATOM 846 N N . GLY A 1 109 ? -6.299 16.406 -8.221 1.00 89.75 109 GLY A N 1
ATOM 847 C CA . GLY A 1 109 ? -7.703 16.312 -7.807 1.00 89.75 109 GLY A CA 1
ATOM 848 C C . GLY A 1 109 ? -7.874 15.522 -6.506 1.00 89.75 109 GLY A C 1
ATOM 849 O O . GLY A 1 109 ? -8.640 15.916 -5.630 1.00 89.75 109 GLY A O 1
ATOM 850 N N . PHE A 1 110 ? -7.096 14.450 -6.336 1.00 81.62 110 PHE A N 1
ATOM 851 C CA . PHE A 1 110 ? -7.079 13.675 -5.101 1.00 81.62 110 PHE A CA 1
ATOM 852 C C . PHE A 1 110 ? -6.461 14.467 -3.941 1.00 81.62 110 PHE A C 1
ATOM 854 O O . PHE A 1 110 ? -7.054 14.512 -2.867 1.00 81.62 110 PHE A O 1
ATOM 861 N N . PHE A 1 111 ? -5.335 15.160 -4.144 1.00 87.62 111 PHE A N 1
ATOM 862 C CA . PHE A 1 111 ? -4.719 16.004 -3.114 1.00 87.62 111 PHE A CA 1
ATOM 863 C C . PHE A 1 111 ? -5.611 17.167 -2.684 1.00 87.62 111 PHE A C 1
ATOM 865 O O . PHE A 1 111 ? -5.666 17.473 -1.494 1.00 87.62 111 PHE A O 1
ATOM 872 N N . ALA A 1 112 ? -6.355 17.767 -3.615 1.00 91.81 112 ALA A N 1
ATOM 873 C CA . ALA A 1 112 ? -7.298 18.838 -3.314 1.00 91.81 112 ALA A CA 1
ATOM 874 C C . ALA A 1 112 ? -8.397 18.399 -2.331 1.00 91.81 112 ALA A C 1
ATOM 876 O O . ALA A 1 112 ? -8.868 19.217 -1.546 1.00 91.81 112 ALA A O 1
ATOM 877 N N . LEU A 1 113 ? -8.780 17.118 -2.334 1.00 89.88 113 LEU A N 1
ATOM 878 C CA . LEU A 1 113 ? -9.733 16.553 -1.374 1.00 89.88 113 LEU A CA 1
ATOM 879 C C . LEU A 1 113 ? -9.036 16.002 -0.124 1.00 89.88 113 LEU A C 1
ATOM 881 O O . LEU A 1 113 ? -9.483 16.240 0.998 1.00 89.88 113 LEU A O 1
ATOM 885 N N . LEU A 1 114 ? -7.933 15.275 -0.312 1.00 85.62 114 LEU A N 1
ATOM 886 C CA . LEU A 1 114 ? -7.226 14.577 0.756 1.00 85.62 114 LEU A CA 1
ATOM 887 C C . LEU A 1 114 ? -6.583 15.551 1.746 1.00 85.62 114 LEU A C 1
ATOM 889 O O . LEU A 1 114 ? -6.703 15.348 2.950 1.00 85.62 114 LEU A O 1
ATOM 893 N N . VAL A 1 115 ? -5.904 16.596 1.267 1.00 92.88 115 VAL A N 1
ATOM 894 C CA . VAL A 1 115 ? -5.145 17.507 2.137 1.00 92.88 115 VAL A CA 1
ATOM 895 C C . VAL A 1 115 ? -6.069 18.261 3.100 1.00 92.88 115 VAL A C 1
ATOM 897 O O . VAL A 1 115 ? -5.822 18.184 4.304 1.00 92.88 115 VAL A O 1
ATOM 900 N N . PRO A 1 116 ? -7.163 18.919 2.659 1.00 95.06 116 PRO A N 1
ATOM 901 C CA . PRO A 1 116 ? -8.089 19.561 3.590 1.00 95.06 116 PRO A CA 1
ATOM 902 C C . PRO A 1 116 ? -8.739 18.567 4.553 1.00 95.06 116 PRO A C 1
ATOM 904 O O . PRO A 1 116 ? -8.862 18.865 5.738 1.00 95.06 116 PRO A O 1
ATOM 907 N N . PHE A 1 117 ? -9.114 17.375 4.074 1.00 88.62 117 PHE A N 1
ATOM 908 C CA . PHE A 1 117 ? -9.679 16.329 4.926 1.00 88.62 117 PHE A CA 1
ATOM 909 C C . PHE A 1 117 ? -8.706 15.916 6.039 1.00 88.62 117 PHE A C 1
ATOM 911 O O . PHE A 1 117 ? -9.075 15.926 7.213 1.00 88.62 117 PHE A O 1
ATOM 918 N N . LEU A 1 118 ? -7.450 15.619 5.690 1.00 87.31 118 LEU A N 1
ATOM 919 C CA . LEU A 1 118 ? -6.419 15.249 6.659 1.00 87.31 118 LEU A CA 1
ATOM 920 C C . LEU A 1 118 ? -6.108 16.390 7.628 1.00 87.31 118 LEU A C 1
ATOM 922 O O . LEU A 1 118 ? -5.936 16.126 8.812 1.00 87.31 118 LEU A O 1
ATOM 926 N N . LEU A 1 119 ? -6.077 17.644 7.168 1.00 94.19 119 LEU A N 1
ATOM 927 C CA . LEU A 1 119 ? -5.882 18.801 8.046 1.00 94.19 119 LEU A CA 1
ATOM 928 C C . LEU A 1 119 ? -7.026 18.938 9.057 1.00 94.19 119 LEU A C 1
ATOM 930 O O . LEU A 1 119 ? -6.775 19.140 10.243 1.00 94.19 119 LEU A O 1
ATOM 934 N N . VAL A 1 120 ? -8.278 18.783 8.619 1.00 95.75 120 VAL A N 1
ATOM 935 C CA . VAL A 1 120 ? -9.444 18.837 9.511 1.00 95.75 120 VAL A CA 1
ATOM 936 C C . VAL A 1 120 ? -9.403 17.706 10.538 1.00 95.75 120 VAL A C 1
ATOM 938 O O . VAL A 1 120 ? -9.599 17.956 11.728 1.00 95.75 120 VAL A O 1
ATOM 941 N N . GLU A 1 121 ? -9.111 16.477 10.114 1.00 88.81 121 GLU A N 1
ATOM 942 C CA . GLU A 1 121 ? -9.014 15.333 11.026 1.00 88.81 121 GLU A CA 1
ATOM 943 C C . GLU A 1 121 ? -7.811 15.438 11.971 1.00 88.81 121 GLU A C 1
ATOM 945 O O . GLU A 1 121 ? -7.926 15.116 13.152 1.00 88.81 121 GLU A O 1
ATOM 950 N N . MET A 1 122 ? -6.685 15.982 11.509 1.00 87.06 122 MET A N 1
ATOM 951 C CA . MET A 1 122 ? -5.522 16.273 12.347 1.00 87.06 122 MET A CA 1
ATOM 952 C C . MET A 1 122 ? -5.865 17.300 13.428 1.00 87.06 122 MET A C 1
ATOM 954 O O . MET A 1 122 ? -5.551 17.082 14.596 1.00 87.06 122 MET A O 1
ATOM 958 N N . VAL A 1 123 ? -6.565 18.382 13.072 1.00 94.38 123 VAL A N 1
ATOM 959 C CA . VAL A 1 123 ? -7.007 19.407 14.031 1.00 94.38 123 VAL A CA 1
ATOM 960 C C . VAL A 1 123 ? -7.994 18.828 15.050 1.00 94.38 123 VAL A C 1
ATOM 962 O O . VAL A 1 123 ? -7.879 19.109 16.243 1.00 94.38 123 VAL A O 1
ATOM 965 N N . ARG A 1 124 ? -8.935 17.982 14.615 1.00 92.88 124 ARG A N 1
ATOM 966 C CA . ARG A 1 124 ? -9.908 17.321 15.504 1.00 92.88 124 ARG A CA 1
ATOM 967 C C . ARG A 1 124 ? -9.254 16.293 16.429 1.00 92.88 124 ARG A C 1
ATOM 969 O O . ARG A 1 124 ? -9.607 16.209 17.604 1.00 92.88 124 ARG A O 1
ATOM 976 N N . GLY A 1 125 ? -8.305 15.524 15.905 1.00 87.50 125 GLY A N 1
ATOM 977 C CA . GLY A 1 125 ? -7.654 14.413 16.593 1.00 87.50 125 GLY A CA 1
ATOM 978 C C . GLY A 1 125 ? -6.443 14.798 17.441 1.00 87.50 125 GLY A C 1
ATOM 979 O O . GLY A 1 125 ? -6.014 13.985 18.256 1.00 87.50 125 GLY A O 1
ATOM 980 N N . TRP A 1 126 ? -5.905 16.019 17.312 1.00 88.44 126 TRP A N 1
ATOM 981 C CA . TRP A 1 126 ? -4.621 16.422 17.912 1.00 88.44 126 TRP A CA 1
ATOM 982 C C . TRP A 1 126 ? -4.510 16.145 19.417 1.00 88.44 126 TRP A C 1
ATOM 984 O O . TRP A 1 126 ? -3.457 15.745 19.908 1.00 88.44 126 TRP A O 1
ATOM 994 N N . ARG A 1 127 ? -5.606 16.310 20.169 1.00 87.38 127 ARG A N 1
ATOM 995 C CA . ARG A 1 127 ? -5.619 16.099 21.631 1.00 87.38 127 ARG A CA 1
ATOM 996 C C . ARG A 1 127 ? -5.604 14.625 22.039 1.00 87.38 127 ARG A C 1
ATOM 998 O O . ARG A 1 127 ? -5.308 14.330 23.190 1.00 87.38 127 ARG A O 1
ATOM 1005 N N . GLN A 1 128 ? -5.943 13.721 21.125 1.00 85.00 128 GLN A N 1
ATOM 1006 C CA . GLN A 1 128 ? -6.018 12.278 21.365 1.00 85.00 128 GLN A CA 1
ATOM 1007 C C . GLN A 1 128 ? -4.813 11.525 20.784 1.00 85.00 128 GLN A C 1
ATOM 1009 O O . GLN A 1 128 ? -4.742 10.300 20.883 1.00 85.00 128 GLN A O 1
ATOM 1014 N N . VAL A 1 129 ? -3.852 12.237 20.184 1.00 85.12 129 VAL A N 1
ATOM 1015 C CA . VAL A 1 129 ? -2.644 11.627 19.627 1.00 85.12 129 VAL A CA 1
ATOM 1016 C C . VAL A 1 129 ? -1.772 11.096 20.760 1.00 85.12 129 VAL A C 1
ATOM 1018 O O . VAL A 1 129 ? -1.272 11.845 21.600 1.00 85.12 129 VAL A O 1
ATOM 1021 N N . ASN A 1 130 ? -1.539 9.784 20.758 1.00 89.62 130 ASN A N 1
ATOM 1022 C CA . ASN A 1 130 ? -0.506 9.185 21.588 1.00 89.62 130 ASN A CA 1
ATOM 1023 C C . ASN A 1 130 ? 0.863 9.461 20.950 1.00 89.62 130 ASN A C 1
ATOM 1025 O O . ASN A 1 130 ? 1.324 8.718 20.082 1.00 89.62 130 ASN A O 1
ATOM 1029 N N . TRP A 1 131 ? 1.502 10.548 21.382 1.00 88.38 131 TRP A N 1
ATOM 1030 C CA . TRP A 1 131 ? 2.806 11.000 20.890 1.00 88.38 131 TRP A CA 1
ATOM 1031 C C . TRP A 1 131 ? 3.889 9.926 20.952 1.00 88.38 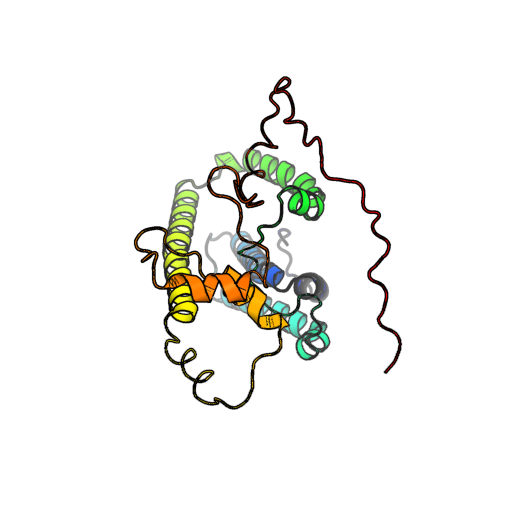131 TRP A C 1
ATOM 1033 O O . TRP A 1 131 ? 4.713 9.845 20.045 1.00 88.38 131 TRP A O 1
ATOM 1043 N N . LEU A 1 132 ? 3.862 9.070 21.978 1.00 92.06 132 LEU A N 1
ATOM 1044 C CA . LEU A 1 132 ? 4.814 7.970 22.103 1.00 92.06 132 LEU A CA 1
ATOM 1045 C C . LEU A 1 132 ? 4.585 6.919 21.014 1.00 92.06 132 LEU A C 1
ATOM 1047 O O . LEU A 1 132 ? 5.539 6.484 20.378 1.00 92.06 132 LEU A O 1
ATOM 1051 N N . ALA A 1 133 ? 3.330 6.540 20.762 1.00 86.25 133 ALA A N 1
ATOM 1052 C CA . ALA A 1 133 ? 3.002 5.602 19.689 1.00 86.25 133 ALA A CA 1
ATOM 1053 C C . ALA A 1 133 ? 3.377 6.171 18.312 1.00 86.25 133 ALA A C 1
ATOM 1055 O O . ALA A 1 133 ? 3.927 5.448 17.480 1.00 86.25 133 ALA A O 1
ATOM 1056 N N . LEU A 1 134 ? 3.139 7.467 18.089 1.00 87.69 134 LEU A N 1
ATOM 1057 C CA . LEU A 1 134 ? 3.538 8.154 16.861 1.00 87.69 134 LEU A CA 1
ATOM 1058 C C . LEU A 1 134 ? 5.065 8.158 16.691 1.00 87.69 134 LEU A C 1
ATOM 1060 O O . LEU A 1 134 ? 5.558 7.782 15.630 1.00 87.69 134 LEU A O 1
ATOM 1064 N N . LEU A 1 135 ? 5.809 8.517 17.741 1.00 93.44 135 LEU A N 1
ATOM 1065 C CA . LEU A 1 135 ? 7.273 8.522 17.745 1.00 93.44 135 LEU A CA 1
ATOM 1066 C C . LEU A 1 135 ? 7.847 7.123 17.498 1.00 93.44 135 LEU A C 1
ATOM 1068 O O . LEU A 1 135 ? 8.732 6.969 16.665 1.00 93.44 135 LEU A O 1
ATOM 1072 N N . LEU A 1 136 ? 7.331 6.098 18.184 1.00 92.94 136 LEU A N 1
ATOM 1073 C CA . LEU A 1 136 ? 7.760 4.711 17.987 1.00 92.94 136 LEU A CA 1
ATOM 1074 C C . LEU A 1 136 ? 7.478 4.238 16.561 1.00 92.94 136 LEU A C 1
ATOM 1076 O O . LEU A 1 136 ? 8.345 3.633 15.938 1.00 92.94 136 LEU A O 1
ATOM 1080 N N . THR A 1 137 ? 6.300 4.558 16.021 1.00 85.75 137 THR A N 1
ATOM 1081 C CA . THR A 1 137 ? 5.955 4.231 14.630 1.00 85.75 137 THR A CA 1
ATOM 1082 C C . THR A 1 137 ? 6.919 4.913 13.660 1.00 85.75 137 THR A C 1
ATOM 1084 O O . THR A 1 137 ? 7.449 4.261 12.763 1.00 85.75 137 THR A O 1
ATOM 1087 N N . TYR A 1 138 ? 7.205 6.201 13.870 1.00 91.81 138 TYR A N 1
ATOM 1088 C CA . TYR A 1 138 ? 8.162 6.954 13.063 1.00 91.81 138 TYR A CA 1
ATOM 1089 C C . TYR A 1 138 ? 9.574 6.358 13.136 1.00 91.81 138 TYR A C 1
ATOM 1091 O O . TYR A 1 138 ? 10.197 6.151 12.100 1.00 91.81 138 TYR A O 1
ATOM 1099 N N . LEU A 1 139 ? 10.064 6.022 14.334 1.00 95.31 139 LEU A N 1
ATOM 1100 C CA . LEU A 1 139 ? 11.386 5.419 14.528 1.00 95.31 139 LEU A CA 1
ATOM 1101 C C . LEU A 1 139 ? 11.506 4.050 13.855 1.00 95.31 139 LEU A C 1
ATOM 1103 O O . LEU A 1 139 ? 12.520 3.778 13.217 1.00 95.31 139 LEU A O 1
ATOM 1107 N N . VAL A 1 140 ? 10.477 3.204 13.956 1.00 93.31 140 VAL A N 1
ATOM 1108 C CA . VAL A 1 140 ? 10.454 1.894 13.290 1.00 93.31 140 VAL A CA 1
ATOM 1109 C C . VAL A 1 140 ? 10.483 2.055 11.772 1.00 93.31 140 VAL A C 1
ATOM 1111 O O . VAL A 1 140 ? 11.271 1.383 11.111 1.00 93.31 140 VAL A O 1
ATOM 1114 N N . LEU A 1 141 ? 9.672 2.958 11.213 1.00 89.31 141 LEU A N 1
ATOM 1115 C CA . LEU A 1 141 ? 9.664 3.231 9.772 1.00 89.31 141 LEU A CA 1
ATOM 1116 C C . LEU A 1 141 ? 11.000 3.810 9.295 1.00 89.31 141 LEU A C 1
ATOM 1118 O O . LEU A 1 141 ? 11.529 3.376 8.276 1.00 89.31 141 LEU A O 1
ATOM 1122 N N . PHE A 1 142 ? 11.569 4.750 10.049 1.00 91.94 142 PHE A N 1
ATOM 1123 C CA . PHE A 1 142 ? 12.871 5.337 9.754 1.00 91.94 142 PHE A CA 1
ATOM 1124 C C . PHE A 1 142 ? 13.980 4.279 9.763 1.00 91.94 142 PHE A C 1
ATOM 1126 O O . PHE A 1 142 ? 14.765 4.208 8.819 1.00 91.94 142 PHE A O 1
ATOM 1133 N N . LEU A 1 143 ? 14.008 3.406 10.776 1.00 95.00 143 LEU A N 1
ATOM 1134 C CA . LEU A 1 143 ? 14.953 2.291 10.854 1.00 95.00 143 LEU A CA 1
ATOM 1135 C C . LEU A 1 143 ? 14.781 1.324 9.676 1.00 95.00 143 LEU A C 1
ATOM 1137 O O . LEU A 1 143 ? 15.769 0.916 9.073 1.00 95.00 143 LEU A O 1
ATOM 1141 N N . LEU A 1 144 ? 13.538 0.993 9.314 1.00 90.38 144 LEU A N 1
ATOM 1142 C CA . LEU A 1 144 ? 13.232 0.162 8.148 1.00 90.38 144 LEU A CA 1
ATOM 1143 C C . LEU A 1 144 ? 13.804 0.760 6.861 1.00 90.38 144 LEU A C 1
ATOM 1145 O O . LEU A 1 144 ? 14.412 0.035 6.082 1.00 90.38 144 LEU A O 1
ATOM 1149 N N . ILE A 1 145 ? 13.661 2.071 6.656 1.00 89.81 145 ILE A N 1
ATOM 1150 C CA . ILE A 1 145 ? 14.210 2.771 5.486 1.00 89.81 145 ILE A CA 1
ATOM 1151 C C . ILE A 1 145 ? 15.745 2.757 5.513 1.00 89.81 145 ILE A C 1
ATOM 1153 O O . ILE A 1 145 ? 16.368 2.414 4.509 1.00 89.81 145 ILE A O 1
ATOM 1157 N N . ILE A 1 146 ? 16.353 3.070 6.663 1.00 93.56 146 ILE A N 1
ATOM 1158 C CA . ILE A 1 146 ? 17.813 3.054 6.861 1.00 93.56 146 ILE A CA 1
ATOM 1159 C C . IL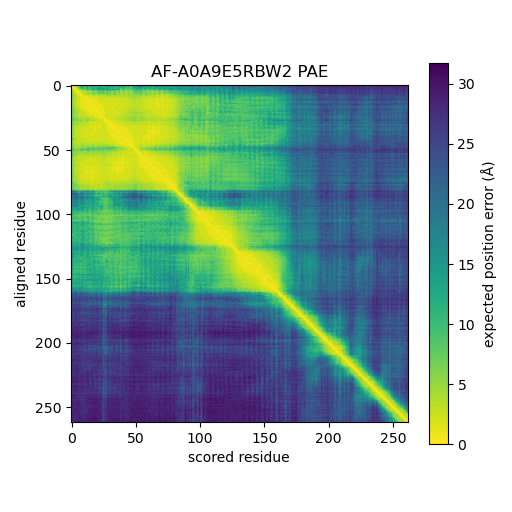E A 1 146 ? 18.404 1.670 6.569 1.00 93.56 146 ILE A C 1
ATOM 1161 O O . ILE A 1 146 ? 19.517 1.596 6.068 1.00 93.56 146 ILE A O 1
ATOM 1165 N N . VAL A 1 147 ? 17.689 0.583 6.869 1.00 93.31 147 VAL A N 1
ATOM 1166 C CA . VAL A 1 147 ? 18.143 -0.792 6.596 1.00 93.31 147 VAL A CA 1
ATOM 1167 C C . VAL A 1 147 ? 17.846 -1.212 5.153 1.00 93.31 147 VAL A C 1
ATOM 1169 O O . VAL A 1 147 ? 18.687 -1.833 4.504 1.00 93.31 147 VAL A O 1
ATOM 1172 N N . ALA A 1 148 ? 16.672 -0.865 4.625 1.00 87.25 148 ALA A N 1
ATOM 1173 C CA . ALA A 1 148 ? 16.251 -1.265 3.286 1.00 87.25 148 ALA A CA 1
ATOM 1174 C C . ALA A 1 148 ? 17.096 -0.615 2.181 1.00 87.25 148 ALA A C 1
ATOM 1176 O O . ALA A 1 148 ? 17.414 -1.277 1.195 1.00 87.25 148 ALA A O 1
ATOM 1177 N N . VAL A 1 149 ? 17.487 0.655 2.339 1.00 90.94 149 VAL A N 1
ATOM 1178 C CA . VAL A 1 149 ? 18.240 1.391 1.309 1.00 90.94 149 VAL A CA 1
ATOM 1179 C C . VAL A 1 149 ? 19.632 0.787 1.054 1.00 90.94 149 VAL A C 1
ATOM 1181 O O . VAL A 1 149 ? 19.925 0.489 -0.104 1.00 90.94 149 VAL A O 1
ATOM 1184 N N . PRO A 1 150 ? 20.486 0.531 2.066 1.00 92.12 150 PRO A N 1
ATOM 1185 C CA . PRO A 1 150 ? 21.779 -0.117 1.864 1.00 92.12 150 PRO A CA 1
ATOM 1186 C C . PRO A 1 150 ? 21.655 -1.542 1.335 1.00 92.12 150 PRO A C 1
ATOM 1188 O O . PRO A 1 150 ? 22.435 -1.923 0.472 1.00 92.12 150 PRO A O 1
ATOM 1191 N N . LEU A 1 151 ? 20.678 -2.323 1.813 1.00 88.44 151 LEU A N 1
ATOM 1192 C CA . LEU A 1 151 ? 20.463 -3.692 1.331 1.00 88.44 151 LEU A CA 1
ATOM 1193 C C . LEU A 1 151 ? 20.046 -3.708 -0.144 1.00 88.44 151 LEU A C 1
ATOM 1195 O O . LEU A 1 151 ? 20.602 -4.471 -0.931 1.00 88.44 151 LEU A O 1
ATOM 1199 N N . GLY A 1 152 ? 19.116 -2.831 -0.531 1.00 82.94 152 GLY A N 1
ATOM 1200 C CA . GLY A 1 152 ? 18.725 -2.656 -1.928 1.00 82.94 152 GLY A CA 1
ATOM 1201 C C . GLY A 1 152 ? 19.888 -2.162 -2.790 1.00 82.94 152 GLY A C 1
ATOM 1202 O O . GLY A 1 152 ? 20.141 -2.713 -3.858 1.00 82.94 152 GLY A O 1
ATOM 1203 N N . GLY A 1 153 ? 20.649 -1.180 -2.298 1.00 83.88 153 GLY A N 1
ATOM 1204 C CA . GLY A 1 153 ? 21.841 -0.664 -2.970 1.00 83.88 153 GLY A CA 1
ATOM 1205 C C . GLY A 1 153 ? 22.925 -1.726 -3.159 1.00 83.88 153 GLY A C 1
ATOM 1206 O O . GLY A 1 153 ? 23.485 -1.832 -4.245 1.00 83.88 153 GLY A O 1
ATOM 1207 N N . ALA A 1 154 ? 23.180 -2.555 -2.145 1.00 84.88 154 ALA A N 1
ATOM 1208 C CA . ALA A 1 154 ? 24.146 -3.647 -2.210 1.00 84.88 154 ALA A CA 1
ATOM 1209 C C . ALA A 1 154 ? 23.720 -4.731 -3.208 1.00 84.88 154 ALA A C 1
ATOM 1211 O O . ALA A 1 154 ? 24.550 -5.182 -3.991 1.00 84.88 154 ALA A O 1
ATOM 1212 N N . ALA A 1 155 ? 22.438 -5.107 -3.233 1.00 81.19 155 ALA A N 1
ATOM 1213 C CA . ALA A 1 155 ? 21.916 -6.078 -4.193 1.00 81.19 155 ALA A CA 1
ATOM 1214 C C . ALA A 1 155 ? 22.031 -5.575 -5.642 1.00 81.19 155 ALA A C 1
ATOM 1216 O O . ALA A 1 155 ? 22.454 -6.317 -6.526 1.00 81.19 155 ALA A O 1
ATOM 1217 N N . ILE A 1 156 ? 21.719 -4.296 -5.883 1.00 81.81 156 ILE A N 1
ATOM 1218 C CA . ILE A 1 156 ? 21.884 -3.666 -7.201 1.00 81.81 156 ILE A CA 1
ATOM 1219 C C . ILE A 1 156 ? 23.367 -3.595 -7.578 1.00 81.81 156 ILE A C 1
ATOM 1221 O O . ILE A 1 156 ? 23.732 -3.956 -8.692 1.00 81.81 156 ILE A O 1
ATOM 1225 N N . TYR A 1 157 ? 24.230 -3.172 -6.650 1.00 82.12 157 TYR A N 1
ATOM 1226 C CA . TYR A 1 157 ? 25.672 -3.096 -6.878 1.00 82.12 157 TYR A CA 1
ATOM 1227 C C . TYR A 1 157 ? 26.267 -4.471 -7.207 1.00 82.12 157 TYR A C 1
ATOM 1229 O O . TYR A 1 157 ? 27.041 -4.597 -8.150 1.00 82.12 157 TYR A O 1
ATOM 1237 N N . GLN A 1 158 ? 25.861 -5.520 -6.489 1.00 85.00 158 GLN A N 1
ATOM 1238 C CA . GLN A 1 158 ? 26.267 -6.897 -6.776 1.00 85.00 158 GLN A CA 1
ATOM 1239 C C . GLN A 1 158 ? 25.734 -7.393 -8.124 1.00 85.00 158 GLN A C 1
ATOM 1241 O O . GLN A 1 158 ? 26.472 -8.058 -8.836 1.00 85.00 158 GLN A O 1
ATOM 1246 N N . GLY A 1 159 ? 24.506 -7.046 -8.518 1.00 78.81 159 GLY A N 1
ATOM 1247 C CA . GLY A 1 159 ? 23.986 -7.393 -9.846 1.00 78.81 159 GLY A CA 1
ATOM 1248 C C . GLY A 1 159 ? 24.715 -6.677 -10.989 1.00 78.81 159 GLY A C 1
ATOM 1249 O O . GLY A 1 159 ? 24.932 -7.261 -12.043 1.00 78.81 159 GLY A O 1
ATOM 1250 N N . LEU A 1 160 ? 25.130 -5.425 -10.780 1.00 77.06 160 LEU A N 1
ATOM 1251 C CA . LEU A 1 160 ? 25.838 -4.635 -11.794 1.00 77.06 160 LEU A CA 1
ATOM 1252 C C . LEU A 1 160 ? 27.334 -4.968 -11.883 1.00 77.06 160 LEU A C 1
ATOM 1254 O O . LEU A 1 160 ? 27.899 -4.937 -12.973 1.00 77.06 160 LEU A O 1
ATOM 1258 N N . CYS A 1 161 ? 27.987 -5.252 -10.753 1.00 78.25 161 CYS A N 1
ATOM 1259 C CA . CYS A 1 161 ? 29.442 -5.428 -10.675 1.00 78.25 161 CYS A CA 1
ATOM 1260 C C . CYS A 1 161 ? 29.889 -6.872 -10.393 1.00 78.25 161 CYS A C 1
ATOM 1262 O O . CYS A 1 161 ? 31.061 -7.187 -10.584 1.00 78.25 161 CYS A O 1
ATOM 1264 N N . GLY A 1 162 ? 28.999 -7.741 -9.910 1.00 67.12 162 GLY A N 1
ATOM 1265 C CA . GLY A 1 162 ? 29.313 -9.120 -9.516 1.00 67.12 162 GLY A CA 1
ATOM 1266 C C . GLY A 1 162 ? 29.392 -10.102 -10.683 1.00 67.12 162 GLY A C 1
ATOM 1267 O O . GLY A 1 162 ? 30.114 -11.094 -10.592 1.00 67.12 162 GLY A O 1
ATOM 1268 N N . ASP A 1 163 ? 28.754 -9.797 -11.813 1.00 58.50 163 ASP A N 1
ATOM 1269 C CA . ASP A 1 163 ? 28.835 -10.598 -13.036 1.00 58.50 163 ASP A CA 1
ATOM 1270 C C . ASP A 1 163 ? 30.086 -10.251 -13.866 1.00 58.50 163 ASP A C 1
ATOM 1272 O O . ASP A 1 163 ? 30.035 -9.948 -15.059 1.00 58.50 163 ASP A O 1
ATOM 1276 N N . GLY A 1 164 ? 31.265 -10.369 -13.248 1.00 56.38 164 GLY A N 1
ATOM 1277 C CA . GLY A 1 164 ? 32.567 -10.262 -13.926 1.00 56.38 164 GLY A CA 1
ATOM 1278 C C . GLY A 1 164 ? 32.809 -11.317 -15.023 1.00 56.38 164 GLY A C 1
ATOM 1279 O O . GLY A 1 164 ? 33.835 -11.279 -15.695 1.00 56.38 164 GLY A O 1
ATOM 1280 N N . ASN A 1 165 ? 31.865 -12.241 -15.233 1.00 55.22 165 ASN A N 1
ATOM 1281 C CA . ASN A 1 165 ? 31.939 -13.325 -16.216 1.00 55.22 165 ASN A CA 1
ATOM 1282 C C . ASN A 1 165 ? 31.154 -13.066 -17.515 1.00 55.22 165 ASN A C 1
ATOM 1284 O O . ASN A 1 165 ? 31.240 -13.877 -18.437 1.00 55.22 165 ASN A O 1
ATOM 1288 N N . LEU A 1 166 ? 30.404 -11.962 -17.625 1.00 52.88 166 LEU A N 1
ATOM 1289 C CA . LEU A 1 166 ? 29.663 -11.621 -18.852 1.00 52.88 166 LEU A CA 1
ATOM 1290 C C . LEU A 1 166 ? 30.477 -10.768 -19.841 1.00 52.88 166 LEU A C 1
ATOM 1292 O O . LEU A 1 166 ? 30.142 -10.717 -21.022 1.00 52.88 166 LEU A O 1
ATOM 1296 N N . ALA A 1 167 ? 31.576 -10.154 -19.398 1.00 51.50 167 ALA A N 1
ATOM 1297 C CA . ALA A 1 167 ? 32.410 -9.291 -20.235 1.00 51.50 167 ALA A CA 1
ATOM 1298 C C . ALA A 1 167 ? 33.381 -10.004 -21.213 1.00 51.50 167 ALA A C 1
ATOM 1300 O O . ALA A 1 167 ? 33.636 -9.419 -22.265 1.00 51.50 167 ALA A O 1
ATOM 1301 N N . PRO A 1 168 ? 33.915 -11.229 -20.987 1.00 51.66 168 PRO A N 1
ATOM 1302 C CA . PRO A 1 168 ? 34.906 -11.770 -21.925 1.00 51.66 168 PRO A CA 1
ATOM 1303 C C . PRO A 1 168 ? 34.314 -12.537 -23.120 1.00 51.66 168 PRO A C 1
ATOM 1305 O O . PRO A 1 168 ? 34.985 -12.663 -24.139 1.00 51.66 168 PRO A O 1
ATOM 1308 N N . ARG A 1 169 ? 33.069 -13.039 -23.058 1.00 51.69 169 ARG A N 1
ATOM 1309 C CA . ARG A 1 169 ? 32.555 -13.965 -24.095 1.00 51.69 169 ARG A CA 1
ATOM 1310 C C . ARG A 1 169 ? 32.234 -13.335 -25.453 1.00 51.69 169 ARG A C 1
ATOM 1312 O O . ARG A 1 169 ? 32.065 -14.077 -26.411 1.00 51.69 169 ARG A O 1
ATOM 1319 N N . ILE A 1 170 ? 32.161 -12.007 -25.562 1.00 54.38 170 ILE A N 1
ATOM 1320 C CA . ILE A 1 170 ? 31.921 -11.334 -26.855 1.00 54.38 170 ILE A CA 1
ATOM 1321 C C . ILE A 1 170 ? 33.234 -11.098 -27.626 1.00 54.38 170 ILE A C 1
ATOM 1323 O O . ILE A 1 170 ? 33.200 -10.841 -28.823 1.00 54.38 170 ILE A O 1
ATOM 1327 N N . LEU A 1 171 ? 34.402 -11.246 -26.987 1.00 55.22 171 LEU A N 1
ATOM 1328 C CA . LEU A 1 171 ? 35.697 -11.038 -27.649 1.00 55.22 171 LEU A CA 1
ATOM 1329 C C . LEU A 1 171 ? 36.375 -12.330 -28.135 1.00 55.22 171 LEU A C 1
ATOM 1331 O O . LEU A 1 171 ? 37.381 -12.242 -28.833 1.00 55.22 171 LEU A O 1
ATOM 1335 N N . GLU A 1 172 ? 35.836 -13.513 -27.818 1.00 56.31 172 GLU A N 1
ATOM 1336 C CA . GLU A 1 172 ? 36.390 -14.795 -28.290 1.00 56.31 172 GLU A CA 1
ATOM 1337 C C . GLU A 1 172 ? 35.804 -15.284 -29.625 1.00 56.31 172 GLU A C 1
ATOM 1339 O O . GLU A 1 172 ? 36.454 -16.071 -30.311 1.00 56.31 172 GLU A O 1
ATOM 1344 N N . ASP A 1 173 ? 34.638 -14.789 -30.058 1.00 52.78 173 ASP A N 1
ATOM 1345 C CA . ASP A 1 173 ? 34.110 -15.080 -31.400 1.00 52.78 173 ASP A CA 1
ATOM 1346 C C . ASP A 1 173 ? 34.550 -13.989 -32.390 1.00 52.78 173 ASP A C 1
ATOM 1348 O O . ASP A 1 173 ? 33.789 -13.118 -32.811 1.00 52.78 173 ASP A O 1
ATOM 1352 N N . GLY A 1 174 ? 35.846 -13.996 -32.712 1.00 56.88 174 GLY A N 1
ATOM 1353 C CA . GLY A 1 174 ? 36.520 -13.045 -33.604 1.00 56.88 174 GLY A CA 1
ATOM 1354 C C . GLY A 1 174 ? 36.112 -13.126 -35.082 1.00 56.88 174 GLY A C 1
ATOM 1355 O O . GLY A 1 174 ? 36.965 -12.956 -35.950 1.00 56.88 174 GLY A O 1
ATOM 1356 N N . SER A 1 175 ? 34.844 -13.400 -35.398 1.00 55.50 175 SER A N 1
ATOM 1357 C CA . SER A 1 175 ? 34.389 -13.634 -36.774 1.00 55.50 175 SER A CA 1
ATOM 1358 C C . SER A 1 175 ? 33.269 -12.712 -37.273 1.00 55.50 175 SER A C 1
ATOM 1360 O O . SER A 1 175 ? 32.983 -12.716 -38.471 1.00 55.50 175 SER A O 1
ATOM 1362 N N . GLN A 1 176 ? 32.675 -11.859 -36.427 1.00 56.47 176 GLN A N 1
ATOM 1363 C CA . GLN A 1 176 ? 31.627 -10.925 -36.864 1.00 56.47 176 GLN A CA 1
ATOM 1364 C C . GLN A 1 176 ? 31.862 -9.506 -36.344 1.00 56.47 176 GLN A C 1
ATOM 1366 O O . GLN A 1 176 ? 31.686 -9.203 -35.167 1.00 56.47 176 GLN A O 1
ATOM 1371 N N . ALA A 1 177 ? 32.250 -8.610 -37.256 1.00 56.81 177 ALA A N 1
ATOM 1372 C CA . ALA A 1 177 ? 32.314 -7.179 -36.987 1.00 56.81 177 ALA A CA 1
ATOM 1373 C C . ALA A 1 177 ? 30.923 -6.666 -36.553 1.00 56.81 177 ALA A C 1
ATOM 1375 O O . ALA A 1 177 ? 29.933 -6.956 -37.234 1.00 56.81 177 ALA A O 1
ATOM 1376 N N . PRO A 1 178 ? 30.814 -5.912 -35.443 1.00 54.06 178 PRO A N 1
ATOM 1377 C CA . PRO A 1 178 ? 29.526 -5.448 -34.951 1.00 54.06 178 PRO A CA 1
ATOM 1378 C C . PRO A 1 178 ? 28.884 -4.457 -35.937 1.00 54.06 178 PRO A C 1
ATOM 1380 O O . PRO A 1 178 ? 29.588 -3.647 -36.548 1.00 54.06 178 PRO A O 1
ATOM 1383 N N . PRO A 1 179 ? 27.546 -4.468 -36.082 1.00 55.06 179 PRO A N 1
ATOM 1384 C CA . PRO A 1 179 ? 26.846 -3.496 -36.909 1.00 55.06 179 PRO A CA 1
ATOM 1385 C C . PRO A 1 179 ? 27.092 -2.060 -36.395 1.00 55.06 179 PRO A C 1
ATOM 1387 O O . PRO A 1 179 ? 27.135 -1.832 -35.181 1.00 55.06 179 PRO A O 1
ATOM 1390 N N . PRO A 1 180 ? 27.201 -1.061 -37.293 1.00 56.09 180 PRO A N 1
ATOM 1391 C CA . PRO A 1 180 ? 27.683 0.293 -36.978 1.00 56.09 180 PRO A CA 1
ATOM 1392 C C . PRO A 1 180 ? 26.838 1.066 -35.947 1.00 56.09 180 PRO A C 1
ATOM 1394 O O . PRO A 1 180 ? 27.301 2.055 -35.384 1.00 56.09 180 PRO A O 1
ATOM 1397 N N . ALA A 1 181 ? 25.619 0.613 -35.645 1.00 50.97 181 ALA A N 1
ATOM 1398 C CA . ALA A 1 181 ? 24.735 1.253 -34.671 1.00 50.97 181 ALA A CA 1
ATOM 1399 C C . ALA A 1 181 ? 25.197 1.104 -33.203 1.00 50.97 181 ALA A C 1
ATOM 1401 O O . ALA A 1 181 ? 24.821 1.922 -32.368 1.00 50.97 181 ALA A O 1
ATOM 1402 N N . LEU A 1 182 ? 26.030 0.104 -32.883 1.00 46.50 182 LEU A N 1
ATOM 1403 C CA . LEU A 1 182 ? 26.502 -0.166 -31.514 1.00 46.50 182 LEU A CA 1
ATOM 1404 C C . LEU A 1 182 ? 27.828 0.528 -31.155 1.00 46.50 182 LEU A C 1
ATOM 1406 O O . LEU A 1 182 ? 28.164 0.636 -29.975 1.00 46.50 182 LEU A O 1
ATOM 1410 N N . GLN A 1 183 ? 28.563 1.057 -32.138 1.00 50.72 183 GLN A N 1
ATOM 1411 C CA . GLN A 1 183 ? 29.832 1.753 -31.879 1.00 50.72 183 GLN A CA 1
ATOM 1412 C C . GLN A 1 183 ? 29.629 3.138 -31.241 1.00 50.72 183 GLN A C 1
ATOM 1414 O O . GLN A 1 183 ? 30.443 3.581 -30.432 1.00 50.72 183 GLN A O 1
ATOM 1419 N N . VAL A 1 184 ? 28.501 3.802 -31.517 1.00 47.91 184 VAL A N 1
ATOM 1420 C CA . VAL A 1 184 ? 28.231 5.161 -31.014 1.00 47.91 184 VAL A CA 1
ATOM 1421 C C . VAL A 1 184 ? 27.904 5.172 -29.512 1.00 47.91 184 VAL A C 1
ATOM 1423 O O . VAL A 1 184 ? 28.207 6.145 -28.822 1.00 47.91 184 VAL A O 1
ATOM 1426 N N . SER A 1 185 ? 27.338 4.090 -28.964 1.00 48.41 185 SER A N 1
ATOM 1427 C CA . SER A 1 185 ? 27.069 3.969 -27.522 1.00 48.41 185 SER A CA 1
ATOM 1428 C C . SER A 1 185 ? 28.310 3.616 -26.698 1.00 48.41 185 SER A C 1
ATOM 1430 O O . SER A 1 185 ? 28.399 4.034 -25.545 1.00 48.41 185 SER A O 1
ATOM 1432 N N . ALA A 1 186 ? 29.289 2.917 -27.282 1.00 43.91 186 ALA A N 1
ATOM 1433 C CA . ALA A 1 186 ? 30.537 2.567 -26.600 1.00 43.91 186 ALA A CA 1
ATOM 1434 C C . ALA A 1 186 ? 31.435 3.799 -26.360 1.00 43.91 186 ALA A C 1
ATOM 1436 O O . ALA A 1 186 ? 31.949 3.966 -25.257 1.00 43.91 186 ALA A O 1
ATOM 1437 N N . CYS A 1 187 ? 31.511 4.735 -27.321 1.00 41.19 187 CYS A N 1
ATOM 1438 C CA . CYS A 1 187 ? 32.225 6.016 -27.145 1.00 41.19 187 CYS A CA 1
ATOM 1439 C C . CYS A 1 187 ? 31.539 6.942 -26.096 1.00 41.19 187 CYS A C 1
ATOM 1441 O O . CYS A 1 187 ? 32.113 7.957 -25.714 1.00 41.19 187 CYS A O 1
ATOM 1443 N N . ARG A 1 188 ? 30.331 6.615 -25.590 1.00 43.81 188 ARG A N 1
ATOM 1444 C CA . ARG A 1 188 ? 29.594 7.431 -24.597 1.00 43.81 188 ARG A CA 1
ATOM 1445 C C . ARG A 1 188 ? 29.745 6.958 -23.145 1.00 43.81 188 ARG A C 1
ATOM 1447 O O . ARG A 1 188 ? 29.473 7.742 -22.244 1.00 43.81 188 ARG A O 1
ATOM 1454 N N . ALA A 1 189 ? 30.142 5.703 -22.920 1.00 40.34 189 ALA A N 1
ATOM 1455 C CA . ALA A 1 189 ? 30.248 5.106 -21.582 1.00 40.34 189 ALA A CA 1
ATOM 1456 C C . ALA A 1 189 ? 31.664 5.175 -20.982 1.00 40.34 189 ALA A C 1
ATOM 1458 O O . ALA A 1 189 ? 31.829 4.986 -19.780 1.00 40.34 189 ALA A O 1
ATOM 1459 N N . GLN A 1 190 ? 32.685 5.483 -21.786 1.00 45.91 190 GLN A N 1
ATOM 1460 C CA . GLN A 1 190 ? 34.008 5.835 -21.276 1.00 45.91 190 GLN A CA 1
ATOM 1461 C C . GLN A 1 190 ? 34.062 7.337 -21.015 1.00 45.91 190 GLN A C 1
ATOM 1463 O O . GLN A 1 190 ? 34.610 8.120 -21.788 1.00 45.91 190 GLN A O 1
ATOM 1468 N N . GLU A 1 191 ? 33.481 7.742 -19.891 1.00 43.50 191 GLU A N 1
ATOM 1469 C CA . GLU A 1 191 ? 33.886 8.978 -19.237 1.00 43.50 191 GLU A CA 1
ATOM 1470 C C . GLU A 1 191 ? 35.321 8.751 -18.742 1.00 43.50 191 GLU A C 1
ATOM 1472 O O . GLU A 1 191 ? 35.581 8.196 -17.678 1.00 43.50 191 GLU A O 1
ATOM 1477 N N . ILE A 1 192 ? 36.266 9.053 -19.631 1.00 46.19 192 ILE A N 1
ATOM 1478 C CA . ILE A 1 192 ? 37.699 9.005 -19.389 1.00 46.19 192 ILE A CA 1
ATOM 1479 C C . ILE A 1 192 ? 37.964 9.845 -18.142 1.00 46.19 192 ILE A C 1
ATOM 1481 O O . ILE A 1 192 ? 37.775 11.063 -18.148 1.00 46.19 192 ILE A O 1
ATOM 1485 N N . THR A 1 193 ? 38.418 9.193 -17.074 1.00 40.97 193 THR A N 1
ATOM 1486 C CA . THR A 1 193 ? 39.027 9.841 -15.918 1.00 40.97 193 THR A CA 1
ATOM 1487 C C . THR A 1 193 ? 40.177 10.708 -16.437 1.00 40.97 193 THR A C 1
ATOM 1489 O O . THR A 1 193 ? 41.260 10.208 -16.745 1.00 40.97 193 THR A O 1
ATOM 1492 N N . PHE A 1 194 ? 39.928 12.009 -16.606 1.00 43.94 194 PHE A N 1
ATOM 1493 C CA . PHE A 1 194 ? 40.915 12.998 -17.034 1.00 43.94 194 PHE A CA 1
ATOM 1494 C C . PHE A 1 194 ? 41.995 13.113 -15.9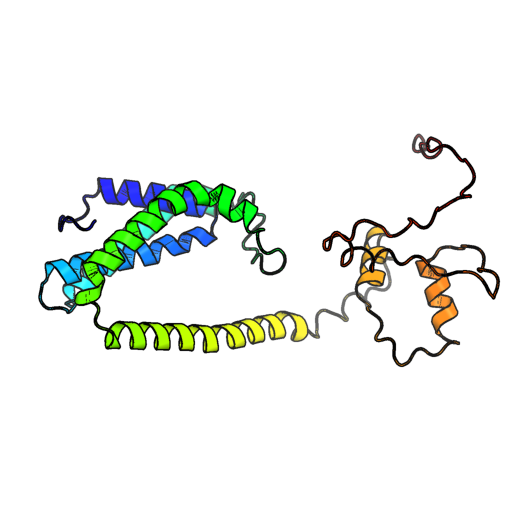52 1.00 43.94 194 PHE A C 1
ATOM 1496 O O . PHE A 1 194 ? 41.911 13.933 -15.043 1.00 43.94 194 PHE A O 1
ATOM 1503 N N . GLY A 1 195 ? 42.997 12.242 -16.019 1.00 44.81 195 GLY A N 1
ATOM 1504 C CA . GLY A 1 195 ? 44.092 12.230 -15.056 1.00 44.81 195 GLY A CA 1
ATOM 1505 C C . GLY A 1 195 ? 45.382 11.596 -15.556 1.00 44.81 195 GLY A C 1
ATOM 1506 O O . GLY A 1 195 ? 46.441 11.993 -15.085 1.00 44.81 195 GLY A O 1
ATOM 1507 N N . GLN A 1 196 ? 45.338 10.658 -16.506 1.00 43.84 196 GLN A N 1
ATOM 1508 C CA . GLN A 1 196 ? 46.533 9.958 -17.002 1.00 43.84 196 GLN A CA 1
ATOM 1509 C C . GLN A 1 196 ? 46.352 9.548 -18.471 1.00 43.84 196 GLN A C 1
ATOM 1511 O O . GLN A 1 196 ? 46.180 8.374 -18.778 1.00 43.84 196 GLN A O 1
ATOM 1516 N N . VAL A 1 197 ? 46.355 10.516 -19.390 1.00 45.38 197 VAL A N 1
ATOM 1517 C CA . VAL A 1 197 ? 46.325 10.224 -20.831 1.00 45.38 197 VAL A CA 1
ATOM 1518 C C . VAL A 1 197 ? 47.706 10.477 -21.428 1.00 45.38 197 VAL A C 1
ATOM 1520 O O . VAL A 1 197 ? 48.208 11.601 -21.406 1.00 45.38 197 VAL A O 1
ATOM 1523 N N . ASN A 1 198 ? 48.328 9.411 -21.936 1.00 50.09 198 ASN A N 1
ATOM 1524 C CA . ASN A 1 198 ? 49.601 9.454 -22.647 1.00 50.09 198 ASN A CA 1
ATOM 1525 C C . ASN A 1 198 ? 49.371 10.020 -24.066 1.00 50.09 198 ASN A 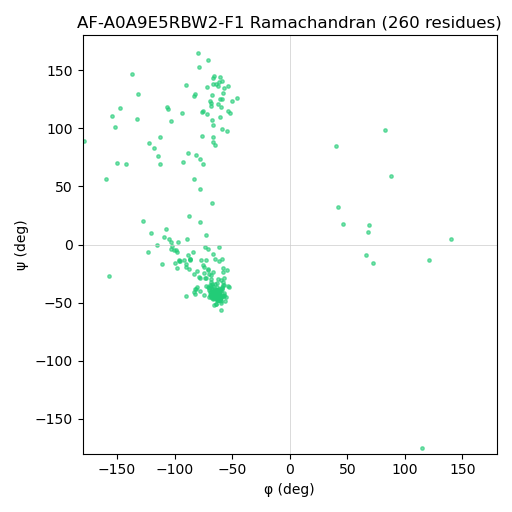C 1
ATOM 1527 O O . ASN A 1 198 ? 48.713 9.367 -24.878 1.00 50.09 198 ASN A O 1
ATOM 1531 N N . PRO A 1 199 ? 49.918 11.200 -24.413 1.00 54.47 199 PRO A N 1
ATOM 1532 C CA . PRO A 1 199 ? 49.584 11.909 -25.653 1.00 54.47 199 PRO A CA 1
ATOM 1533 C C . PRO A 1 199 ? 50.002 11.182 -26.941 1.00 54.47 199 PRO A C 1
ATOM 1535 O O . PRO A 1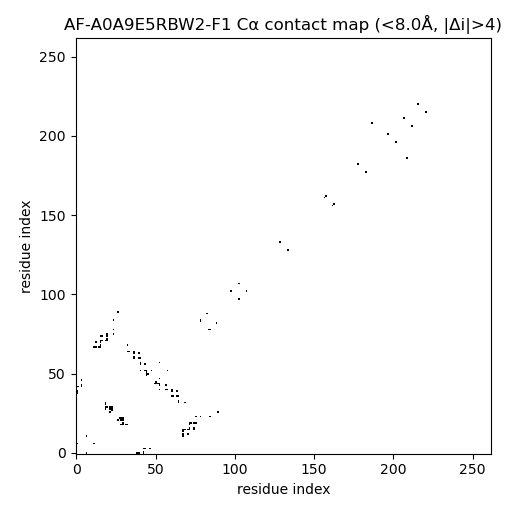 199 ? 49.563 11.566 -28.026 1.00 54.47 199 PRO A O 1
ATOM 1538 N N . ASN A 1 200 ? 50.832 10.141 -26.843 1.00 58.03 200 ASN A N 1
ATOM 1539 C CA . ASN A 1 200 ? 51.343 9.424 -28.008 1.00 58.03 200 ASN A CA 1
ATOM 1540 C C . ASN A 1 200 ? 50.555 8.154 -28.358 1.00 58.03 200 ASN A C 1
ATOM 1542 O O . ASN A 1 200 ? 50.723 7.654 -29.465 1.00 58.03 200 ASN A O 1
ATOM 1546 N N . GLN A 1 201 ? 49.697 7.645 -27.466 1.00 54.91 201 GLN A N 1
ATOM 1547 C CA . GLN A 1 201 ? 48.996 6.369 -27.680 1.00 54.91 201 GLN A CA 1
ATOM 1548 C C . GLN A 1 201 ? 47.547 6.537 -28.181 1.00 54.91 201 GLN A C 1
ATOM 1550 O O . GLN A 1 201 ? 46.995 5.621 -28.778 1.00 54.91 201 GLN A O 1
ATOM 1555 N N . ASP A 1 202 ? 46.973 7.738 -28.061 1.00 52.00 202 ASP A N 1
ATOM 1556 C CA . ASP A 1 202 ? 45.560 7.996 -28.384 1.00 52.00 202 ASP A CA 1
ATOM 1557 C C . ASP A 1 202 ? 45.313 8.575 -29.788 1.00 52.00 202 ASP A C 1
ATOM 1559 O O . ASP A 1 202 ? 44.174 8.868 -30.156 1.00 52.00 202 ASP A O 1
ATOM 1563 N N . GLN A 1 203 ? 46.348 8.754 -30.618 1.00 54.88 203 GLN A N 1
ATOM 1564 C CA . GLN A 1 203 ? 46.149 9.330 -31.957 1.00 54.88 203 GLN A CA 1
ATOM 1565 C C . GLN A 1 203 ? 45.378 8.412 -32.917 1.00 54.88 203 GLN A C 1
ATOM 1567 O O . GLN A 1 203 ? 44.725 8.920 -33.831 1.00 54.88 203 GLN A O 1
ATOM 1572 N N . GLU A 1 204 ? 45.420 7.093 -32.716 1.00 54.12 204 GLU A N 1
ATOM 1573 C CA . GLU A 1 204 ? 44.617 6.145 -33.502 1.00 54.12 204 GLU A CA 1
ATOM 1574 C C . GLU A 1 204 ? 43.156 6.118 -33.035 1.00 54.12 204 GLU A C 1
ATOM 1576 O O . GLU A 1 204 ? 42.257 6.201 -33.868 1.00 54.12 204 GLU A O 1
ATOM 1581 N N . PHE A 1 205 ? 42.899 6.176 -31.724 1.00 50.72 205 PHE A N 1
ATOM 1582 C CA . PHE A 1 205 ? 41.537 6.202 -31.171 1.00 50.72 205 PHE A CA 1
ATOM 1583 C C . PHE A 1 205 ? 40.720 7.418 -31.650 1.00 50.72 205 PHE A C 1
ATOM 1585 O O . PHE A 1 205 ? 39.548 7.307 -32.016 1.00 50.72 205 PHE A O 1
ATOM 1592 N N . TRP A 1 206 ? 41.357 8.593 -31.732 1.00 50.00 206 TRP A N 1
ATOM 1593 C CA . TRP A 1 206 ? 40.715 9.806 -32.252 1.00 50.00 206 TRP A CA 1
ATOM 1594 C C . TRP A 1 206 ? 40.451 9.776 -33.763 1.00 50.00 206 TRP A C 1
ATOM 1596 O O . TRP A 1 206 ? 39.551 10.479 -34.229 1.00 50.00 206 TRP A O 1
ATOM 1606 N N . ARG A 1 207 ? 41.210 8.994 -34.545 1.00 53.62 207 ARG A N 1
ATOM 1607 C CA . ARG A 1 207 ? 40.960 8.843 -35.989 1.00 53.62 207 ARG A CA 1
ATOM 1608 C C . ARG A 1 207 ? 39.675 8.069 -36.262 1.00 53.62 207 ARG A C 1
ATOM 1610 O O . ARG A 1 207 ? 38.968 8.432 -37.204 1.00 53.62 207 ARG A O 1
ATOM 1617 N N . ASP A 1 208 ? 39.355 7.098 -35.413 1.00 53.88 208 ASP A N 1
ATOM 1618 C CA . ASP A 1 208 ? 38.216 6.205 -35.617 1.00 53.88 208 ASP A CA 1
ATOM 1619 C C . ASP A 1 208 ? 36.884 6.813 -35.148 1.00 53.88 208 ASP A C 1
ATOM 1621 O O . ASP A 1 208 ? 35.910 6.764 -35.898 1.00 53.88 208 ASP A O 1
ATOM 1625 N N . CYS A 1 209 ? 36.817 7.484 -33.984 1.00 46.28 209 CYS A N 1
ATOM 1626 C CA . CYS A 1 209 ? 35.544 8.081 -33.518 1.00 46.28 209 CYS A CA 1
ATOM 1627 C C . CYS A 1 209 ? 35.168 9.406 -34.241 1.00 46.28 209 CYS A C 1
ATOM 1629 O O . CYS A 1 209 ? 34.015 9.829 -34.157 1.00 46.28 209 CYS A O 1
ATOM 1631 N N . CYS A 1 210 ? 36.077 10.052 -34.995 1.00 48.41 210 CYS A N 1
ATOM 1632 C CA . CYS A 1 210 ? 35.831 11.369 -35.622 1.00 48.41 210 CYS A CA 1
ATOM 1633 C C . CYS A 1 210 ? 35.949 11.430 -37.157 1.00 48.41 210 CYS A C 1
ATOM 1635 O O . CYS A 1 210 ? 35.923 12.534 -37.698 1.00 48.41 210 CYS A O 1
ATOM 1637 N N . GLY A 1 211 ? 36.066 10.297 -37.858 1.00 45.19 211 GLY A N 1
ATOM 1638 C CA . GLY A 1 211 ? 35.940 10.197 -39.320 1.00 45.19 211 GLY A CA 1
ATOM 1639 C C . GLY A 1 211 ? 36.579 11.341 -40.124 1.00 45.19 211 GLY A C 1
ATOM 1640 O O . GLY A 1 211 ? 35.896 12.284 -40.504 1.00 45.19 211 GLY A O 1
ATOM 1641 N N . ALA A 1 212 ? 37.883 11.248 -40.406 1.00 46.94 212 ALA A N 1
ATOM 1642 C CA . ALA A 1 212 ? 38.618 12.063 -41.392 1.00 46.94 212 ALA A CA 1
ATOM 1643 C C . ALA A 1 212 ? 38.298 13.581 -41.443 1.00 46.94 212 ALA A C 1
ATOM 1645 O O . ALA A 1 212 ? 38.403 14.205 -42.502 1.00 46.94 212 ALA A O 1
ATOM 1646 N N . ALA A 1 213 ? 37.946 14.213 -40.322 1.00 47.25 213 ALA A N 1
ATOM 1647 C CA . ALA A 1 213 ? 37.858 15.667 -40.268 1.00 47.25 213 ALA A CA 1
ATOM 1648 C C . ALA A 1 213 ? 39.278 16.278 -40.305 1.00 47.25 213 ALA A C 1
ATOM 1650 O O . ALA A 1 213 ? 40.182 15.793 -39.615 1.00 47.25 213 ALA A O 1
ATOM 1651 N N . PRO A 1 214 ? 39.523 17.336 -41.102 1.00 45.69 214 PRO A N 1
ATOM 1652 C CA . PRO A 1 214 ? 40.844 17.943 -41.214 1.00 45.69 214 PRO A CA 1
ATOM 1653 C C . PRO A 1 214 ? 41.301 18.523 -39.870 1.00 45.69 214 PRO A C 1
ATOM 1655 O O . PRO A 1 214 ? 40.535 19.194 -39.177 1.00 45.69 214 PRO A O 1
ATOM 1658 N N . LYS A 1 215 ? 42.576 18.279 -39.526 1.00 43.75 215 LYS A N 1
ATOM 1659 C CA . LYS A 1 215 ? 43.225 18.763 -38.296 1.00 43.75 215 LYS A CA 1
ATOM 1660 C C . LYS A 1 215 ? 42.905 20.250 -38.052 1.00 43.75 215 LYS A C 1
ATOM 1662 O O . LYS A 1 215 ? 43.193 21.071 -38.930 1.00 43.75 215 LYS A O 1
ATOM 1667 N N . PRO A 1 216 ? 42.384 20.635 -36.872 1.00 50.09 216 PRO A N 1
ATOM 1668 C CA . PRO A 1 216 ? 42.263 22.042 -36.524 1.00 50.09 216 PRO A CA 1
ATOM 1669 C C . PRO A 1 216 ? 43.658 22.672 -36.425 1.00 50.09 216 PRO A C 1
ATOM 1671 O O . PRO A 1 216 ? 44.603 22.071 -35.910 1.00 50.09 216 PRO A O 1
ATOM 1674 N N . ARG A 1 217 ? 43.794 23.895 -36.953 1.00 47.97 217 ARG A N 1
ATOM 1675 C CA . ARG A 1 217 ? 45.042 24.666 -36.885 1.00 47.97 217 ARG A CA 1
ATOM 1676 C C . ARG A 1 217 ? 45.411 24.934 -35.417 1.00 47.97 217 ARG A C 1
ATOM 1678 O O . ARG A 1 217 ? 44.523 25.284 -34.634 1.00 47.97 217 ARG A O 1
ATOM 1685 N N . PRO A 1 218 ? 46.699 24.840 -35.041 1.00 45.72 218 PRO A N 1
ATOM 1686 C CA . PRO A 1 218 ? 47.131 25.157 -33.688 1.00 45.72 218 PRO A CA 1
ATOM 1687 C C . PRO A 1 218 ? 46.834 26.636 -33.401 1.00 45.72 218 PRO A C 1
ATOM 1689 O O . PRO A 1 218 ? 47.280 27.519 -34.131 1.00 45.72 218 PRO A O 1
ATOM 1692 N N . GLY A 1 219 ? 46.029 26.899 -32.369 1.00 55.16 219 GLY A N 1
ATOM 1693 C CA . GLY A 1 219 ? 45.797 28.246 -31.837 1.00 55.16 219 GLY A CA 1
ATOM 1694 C C . GLY A 1 219 ? 44.352 28.758 -31.831 1.00 55.16 219 GLY A C 1
ATOM 1695 O O . GLY A 1 219 ? 44.093 29.740 -31.141 1.00 55.16 219 GLY A O 1
ATOM 1696 N N . ARG A 1 220 ? 43.387 28.129 -32.522 1.00 50.50 220 ARG A N 1
ATOM 1697 C CA . ARG A 1 220 ? 41.953 28.486 -32.408 1.00 50.50 220 ARG A CA 1
ATOM 1698 C C . ARG A 1 220 ? 41.048 27.288 -32.682 1.00 50.50 220 ARG A C 1
ATOM 1700 O O . ARG A 1 220 ? 40.777 26.962 -33.830 1.00 50.50 220 ARG A O 1
ATOM 1707 N N . GLY A 1 221 ? 40.533 26.680 -31.621 1.00 37.69 221 GLY A N 1
ATOM 1708 C CA . GLY A 1 221 ? 39.486 25.668 -31.716 1.00 37.69 221 GLY A CA 1
ATOM 1709 C C . GLY A 1 221 ? 39.080 25.183 -30.336 1.00 37.69 221 GLY A C 1
ATOM 1710 O O . GLY A 1 221 ? 39.654 24.230 -29.827 1.00 37.69 221 GLY A O 1
ATOM 1711 N N . ARG A 1 222 ? 38.103 25.847 -29.709 1.00 37.47 222 ARG A N 1
ATOM 1712 C CA . ARG A 1 222 ? 37.331 25.202 -28.645 1.00 37.47 222 ARG A CA 1
ATOM 1713 C C . ARG A 1 222 ? 36.360 24.264 -29.350 1.00 37.47 222 ARG A C 1
ATOM 1715 O O . ARG A 1 222 ? 35.499 24.742 -30.085 1.00 37.47 222 ARG A O 1
ATOM 1722 N N . CYS A 1 223 ? 36.511 22.957 -29.161 1.00 33.72 223 CYS A N 1
ATOM 1723 C CA . CYS A 1 223 ? 35.445 22.021 -29.489 1.00 33.72 223 CYS A CA 1
ATOM 1724 C C . CYS A 1 223 ? 34.229 22.402 -28.639 1.00 33.72 223 CYS A C 1
ATOM 1726 O O . CYS A 1 223 ? 34.302 22.412 -27.410 1.00 33.72 223 CYS A O 1
ATOM 1728 N N . CYS A 1 224 ? 33.125 22.763 -29.288 1.00 35.56 224 CYS A N 1
ATOM 1729 C CA . CYS A 1 224 ? 31.840 22.902 -28.624 1.00 35.56 224 CYS A CA 1
ATOM 1730 C C . CYS A 1 224 ? 31.390 21.513 -28.156 1.00 35.56 224 CYS A C 1
ATOM 1732 O O . CYS A 1 224 ? 30.757 20.779 -28.907 1.00 35.56 224 CYS A O 1
ATOM 1734 N N . LEU A 1 225 ? 31.719 21.150 -26.916 1.00 37.09 225 LEU A N 1
ATOM 1735 C CA . LEU A 1 225 ? 30.947 20.156 -26.180 1.00 37.09 225 LEU A CA 1
ATOM 1736 C C . LEU A 1 225 ? 29.582 20.784 -25.855 1.00 37.09 225 LEU A C 1
ATOM 1738 O O . LEU A 1 225 ? 29.549 21.828 -25.201 1.00 37.09 225 LEU A O 1
ATOM 1742 N N . PRO A 1 226 ? 28.449 20.186 -26.254 1.00 38.94 226 PRO A N 1
ATOM 1743 C CA . PRO A 1 226 ? 27.129 20.745 -25.970 1.00 38.94 226 PRO A CA 1
ATOM 1744 C C . PRO A 1 226 ? 26.662 20.496 -24.522 1.00 38.94 226 PRO A C 1
ATOM 1746 O O . PRO A 1 226 ? 25.472 20.577 -24.243 1.00 38.94 226 PRO A O 1
ATOM 1749 N N . TRP A 1 227 ? 27.564 20.193 -23.581 1.00 39.94 227 TRP A N 1
ATOM 1750 C CA . TRP A 1 227 ? 27.188 19.658 -22.265 1.00 39.94 227 TRP A CA 1
ATOM 1751 C C . TRP A 1 227 ? 27.337 20.616 -21.074 1.00 39.94 227 TRP A C 1
ATOM 1753 O O . TRP A 1 227 ? 27.215 20.188 -19.934 1.00 39.94 227 TRP A O 1
ATOM 1763 N N . PHE A 1 228 ? 27.531 21.921 -21.308 1.00 35.72 228 PHE A N 1
ATOM 1764 C CA . PHE A 1 228 ? 27.619 22.919 -20.223 1.00 35.72 228 PHE A CA 1
ATOM 1765 C C . PHE A 1 228 ? 26.673 24.125 -20.358 1.00 35.72 228 PHE A C 1
ATOM 1767 O O . PHE A 1 228 ? 26.892 25.161 -19.737 1.00 35.72 228 PHE A O 1
ATOM 1774 N N . SER A 1 229 ? 25.597 24.017 -21.141 1.00 35.56 229 SER A N 1
ATOM 1775 C CA . SER A 1 229 ? 24.608 25.099 -21.303 1.00 35.56 229 SER A CA 1
ATOM 1776 C C . SER A 1 229 ? 23.297 24.896 -20.534 1.00 35.56 229 SER A C 1
ATOM 1778 O O . SER A 1 229 ? 22.478 25.809 -20.503 1.00 35.56 229 SER A O 1
ATOM 1780 N N . SER A 1 230 ? 23.090 23.764 -19.853 1.00 38.25 230 SER A N 1
ATOM 1781 C CA . SER A 1 230 ? 21.799 23.489 -19.191 1.00 38.25 230 SER A CA 1
ATOM 1782 C C . SER A 1 230 ? 21.680 24.012 -17.751 1.00 38.25 230 SER A C 1
ATOM 1784 O O . SER A 1 230 ? 20.580 24.020 -17.211 1.00 38.25 230 SER A O 1
ATOM 1786 N N . LEU A 1 231 ? 22.762 24.507 -17.132 1.00 38.44 231 LEU A N 1
ATOM 1787 C CA . LEU A 1 231 ? 22.713 25.020 -15.750 1.00 38.44 231 LEU A CA 1
ATOM 1788 C C . LEU A 1 231 ? 22.532 26.549 -15.645 1.00 38.44 231 LEU A C 1
ATOM 1790 O O . LEU A 1 231 ? 22.194 27.048 -14.578 1.00 38.44 231 LEU A O 1
ATOM 1794 N N . PHE A 1 232 ? 22.706 27.304 -16.737 1.00 38.19 232 PHE A N 1
ATOM 1795 C CA . PHE A 1 232 ? 22.600 28.775 -16.727 1.00 38.19 232 PHE A CA 1
ATOM 1796 C C . PHE A 1 232 ? 21.284 29.331 -17.292 1.00 38.19 232 PHE A C 1
ATOM 1798 O O . PHE A 1 232 ? 21.074 30.539 -17.276 1.00 38.19 232 PHE A O 1
ATOM 1805 N N . VAL A 1 233 ? 20.371 28.472 -17.755 1.00 42.38 233 VAL A N 1
ATOM 1806 C CA . VAL A 1 233 ? 19.093 28.909 -18.354 1.00 42.38 233 VAL A CA 1
ATOM 1807 C C . VAL A 1 233 ? 17.987 29.129 -17.305 1.00 42.38 233 VAL A C 1
ATOM 1809 O O . VAL A 1 233 ? 16.987 29.771 -17.604 1.00 42.38 233 VAL A O 1
ATOM 1812 N N . TYR A 1 234 ? 18.171 28.690 -16.053 1.00 39.50 234 TYR A N 1
ATOM 1813 C CA . TYR A 1 234 ? 17.133 28.795 -15.012 1.00 39.50 234 TYR A CA 1
ATOM 1814 C C . TYR A 1 234 ? 17.269 29.971 -14.032 1.00 39.50 234 TYR A C 1
ATOM 1816 O O . TYR A 1 234 ? 16.358 30.196 -13.238 1.00 39.50 234 TYR A O 1
ATOM 1824 N N . LEU A 1 235 ? 18.342 30.763 -14.099 1.00 40.50 235 LEU A N 1
ATOM 1825 C CA . LEU A 1 235 ? 18.473 31.987 -13.302 1.00 40.50 235 LEU A CA 1
ATOM 1826 C C . LEU A 1 235 ? 18.441 33.196 -14.236 1.00 40.50 235 LEU A C 1
ATOM 1828 O O . LEU A 1 235 ? 19.454 33.603 -14.798 1.00 40.50 235 LEU A O 1
ATOM 1832 N N . GLY A 1 236 ? 17.238 33.739 -14.426 1.00 42.06 236 GLY A N 1
ATOM 1833 C CA . GLY A 1 236 ? 16.995 34.946 -15.206 1.00 42.06 236 GLY A CA 1
ATOM 1834 C C . GLY A 1 236 ? 17.769 36.143 -14.659 1.00 42.06 236 GLY A C 1
ATOM 1835 O O . GLY A 1 236 ? 17.327 36.800 -13.722 1.00 42.06 236 GLY A O 1
ATOM 1836 N N . ALA A 1 237 ? 18.903 36.447 -15.285 1.00 35.91 237 ALA A N 1
ATOM 1837 C CA . ALA A 1 237 ? 19.571 37.735 -15.189 1.00 35.91 237 ALA A CA 1
ATOM 1838 C C . ALA A 1 237 ? 19.277 38.520 -16.483 1.00 35.91 237 ALA A C 1
ATOM 1840 O O . ALA A 1 237 ? 19.813 38.174 -17.540 1.00 35.91 237 ALA A O 1
ATOM 1841 N N . PRO A 1 238 ? 18.411 39.548 -16.459 1.00 45.00 238 PRO A N 1
ATOM 1842 C CA . PRO A 1 238 ? 18.197 40.394 -17.623 1.00 45.00 238 PRO A CA 1
ATOM 1843 C C . PRO A 1 238 ? 19.432 41.286 -17.820 1.00 45.00 238 PRO A C 1
ATOM 1845 O O . PRO A 1 238 ? 19.698 42.158 -16.998 1.00 45.00 238 PRO A O 1
ATOM 1848 N N . GLY A 1 239 ? 20.195 41.068 -18.899 1.00 46.12 239 GLY A N 1
ATOM 1849 C CA . GLY A 1 239 ? 21.203 42.043 -19.347 1.00 46.12 239 GLY A CA 1
ATOM 1850 C C . GLY A 1 239 ? 22.554 41.529 -19.855 1.00 46.12 239 GLY A C 1
ATOM 1851 O O . GLY A 1 239 ? 23.408 42.359 -20.154 1.00 46.12 239 GLY A O 1
ATOM 1852 N N . ALA A 1 240 ? 22.795 40.222 -19.993 1.00 38.25 240 ALA A N 1
ATOM 1853 C CA . ALA A 1 240 ? 24.047 39.750 -20.598 1.00 38.25 240 ALA A CA 1
ATOM 1854 C C . ALA A 1 240 ? 23.963 39.749 -22.145 1.00 38.25 240 ALA A C 1
ATOM 1856 O O . ALA A 1 240 ? 23.029 39.159 -22.695 1.00 38.25 240 ALA A O 1
ATOM 1857 N N . PRO A 1 241 ? 24.911 40.372 -22.876 1.00 43.38 241 PRO A N 1
ATOM 1858 C CA . PRO A 1 241 ? 24.916 40.350 -24.335 1.00 43.38 241 PRO A CA 1
ATOM 1859 C C . PRO A 1 241 ? 25.198 38.935 -24.860 1.00 43.38 241 PRO A C 1
ATOM 1861 O O . PRO A 1 241 ? 26.179 38.293 -24.480 1.00 43.38 241 PRO A O 1
ATOM 1864 N N . HIS A 1 242 ? 24.336 38.457 -25.759 1.00 37.94 242 HIS A N 1
ATOM 1865 C CA . HIS A 1 242 ? 24.526 37.201 -26.480 1.00 37.94 242 HIS A CA 1
ATOM 1866 C C . HIS A 1 242 ? 25.857 37.209 -27.255 1.00 37.94 242 HIS A C 1
ATOM 1868 O O . HIS A 1 242 ? 26.124 38.175 -27.975 1.00 37.94 242 HIS A O 1
ATOM 1874 N N . PRO A 1 243 ? 26.667 36.134 -27.209 1.00 39.41 243 PRO A N 1
ATOM 1875 C CA . PRO A 1 243 ? 27.737 35.960 -28.177 1.00 39.41 243 PRO A CA 1
ATOM 1876 C C . PRO A 1 243 ? 27.103 35.709 -29.548 1.00 39.41 243 PRO A C 1
ATOM 1878 O O . PRO A 1 243 ? 26.519 34.659 -29.817 1.00 39.41 243 PRO A O 1
ATOM 1881 N N . THR A 1 244 ? 27.189 36.711 -30.416 1.00 35.53 244 THR A N 1
ATOM 1882 C CA . THR A 1 244 ? 26.801 36.628 -31.819 1.00 35.53 244 THR A CA 1
ATOM 1883 C C . THR A 1 244 ? 27.649 35.571 -32.518 1.00 35.53 244 THR A C 1
ATOM 1885 O O . THR A 1 244 ? 28.842 35.737 -32.757 1.00 35.53 244 THR A O 1
ATOM 1888 N N . CYS A 1 245 ? 27.005 34.462 -32.875 1.00 36.59 245 CYS A N 1
ATOM 1889 C CA . CYS A 1 245 ? 27.534 33.479 -33.808 1.00 36.59 245 CYS A CA 1
ATOM 1890 C C . CYS A 1 245 ? 27.359 34.036 -35.231 1.00 36.59 245 CYS A C 1
ATOM 1892 O O . CYS A 1 245 ? 26.445 33.659 -35.962 1.00 36.59 245 CYS A O 1
ATOM 1894 N N . SER A 1 246 ? 28.175 35.023 -35.603 1.00 42.75 246 SER A N 1
ATOM 1895 C CA . SER A 1 246 ? 28.265 35.490 -36.982 1.00 42.75 246 SER A CA 1
ATOM 1896 C C . SER A 1 246 ? 29.347 34.694 -37.712 1.00 42.75 246 SER A C 1
ATOM 1898 O O . SER A 1 246 ? 30.451 34.489 -37.210 1.00 42.75 246 SER A O 1
ATOM 1900 N N . THR A 1 247 ? 29.033 34.297 -38.947 1.00 43.44 247 THR A N 1
ATOM 1901 C CA . THR A 1 247 ? 29.901 33.603 -39.921 1.00 43.44 247 THR A CA 1
ATOM 1902 C C . THR A 1 247 ? 29.940 32.067 -39.855 1.00 43.44 247 THR A C 1
ATOM 1904 O O . THR A 1 247 ? 31.004 31.458 -39.792 1.00 43.44 247 THR A O 1
ATOM 1907 N N . ILE A 1 248 ? 28.783 31.414 -40.012 1.00 40.22 248 ILE A N 1
ATOM 1908 C CA . ILE A 1 248 ? 28.732 30.125 -40.723 1.00 40.22 248 ILE A CA 1
ATOM 1909 C C . ILE A 1 248 ? 28.095 30.373 -42.087 1.00 40.22 248 ILE A C 1
ATOM 1911 O O . ILE A 1 248 ? 26.977 30.873 -42.211 1.00 40.22 248 ILE A O 1
ATOM 1915 N N . ALA A 1 249 ? 28.893 30.093 -43.114 1.00 38.06 249 ALA A N 1
ATOM 1916 C CA . ALA A 1 249 ? 28.557 30.240 -44.513 1.00 38.06 249 ALA A CA 1
ATOM 1917 C C . ALA A 1 249 ? 27.263 29.493 -44.861 1.00 38.06 249 ALA A C 1
ATOM 1919 O O . ALA A 1 249 ? 27.053 28.343 -44.479 1.00 38.06 249 ALA A O 1
ATOM 1920 N N . ARG A 1 250 ? 26.417 30.171 -45.636 1.00 44.34 250 ARG A N 1
ATOM 1921 C CA . ARG A 1 250 ? 25.200 29.640 -46.247 1.00 44.34 250 ARG A CA 1
ATOM 1922 C C . ARG A 1 250 ? 25.515 28.346 -47.011 1.00 44.34 250 ARG A C 1
ATOM 1924 O O . ARG A 1 250 ? 26.153 28.398 -48.060 1.00 44.34 250 ARG A O 1
ATOM 1931 N N . ARG A 1 251 ? 25.005 27.206 -46.545 1.00 39.91 251 ARG A N 1
ATOM 1932 C CA . ARG A 1 251 ? 24.637 26.082 -47.418 1.00 39.91 251 ARG A CA 1
ATOM 1933 C C . ARG A 1 251 ? 23.233 25.598 -47.040 1.00 39.91 251 ARG A C 1
ATOM 1935 O O . ARG A 1 251 ? 22.969 25.428 -45.853 1.00 39.91 251 ARG A O 1
ATOM 1942 N N . PRO A 1 252 ? 22.322 25.444 -48.013 1.00 37.62 252 PRO A N 1
ATOM 1943 C CA . PRO A 1 252 ? 20.938 25.083 -47.737 1.00 37.62 252 PRO A CA 1
ATOM 1944 C C . PRO A 1 252 ? 20.760 23.572 -47.447 1.00 37.62 252 PRO A C 1
ATOM 1946 O O . PRO A 1 252 ? 21.533 22.764 -47.965 1.00 37.62 252 PRO A O 1
ATOM 1949 N N . PRO A 1 253 ? 19.739 23.172 -46.661 1.00 40.91 253 PRO A N 1
ATOM 1950 C CA . PRO A 1 253 ? 19.627 21.837 -46.055 1.00 40.91 253 PRO A CA 1
ATOM 1951 C C . PRO A 1 253 ? 18.952 20.741 -46.915 1.00 40.91 253 PRO A C 1
ATOM 1953 O O . PRO A 1 253 ? 18.440 19.775 -46.363 1.00 40.91 253 PRO A O 1
ATOM 1956 N N . TRP A 1 254 ? 18.942 20.827 -48.250 1.00 46.00 254 TRP A N 1
ATOM 1957 C CA . TRP A 1 254 ? 18.144 19.902 -49.093 1.00 46.00 254 TRP A CA 1
ATOM 1958 C C . TRP A 1 254 ? 18.926 18.798 -49.830 1.00 46.00 254 TRP A C 1
ATOM 1960 O O . TRP A 1 254 ? 18.338 18.057 -50.611 1.00 46.00 254 TRP A O 1
ATOM 1970 N N . LEU A 1 255 ? 20.235 18.654 -49.619 1.00 38.97 255 LEU A N 1
ATOM 1971 C CA . LEU A 1 255 ? 21.074 17.698 -50.363 1.00 38.97 255 LEU A CA 1
ATOM 1972 C C . LEU A 1 255 ? 21.598 16.578 -49.458 1.00 38.97 255 LEU A C 1
ATOM 1974 O O . LEU A 1 255 ? 22.782 16.523 -49.160 1.00 38.97 255 LEU A O 1
ATOM 1978 N N . CYS A 1 256 ? 20.690 15.706 -49.017 1.00 34.66 256 CYS A N 1
ATOM 1979 C CA . CYS A 1 256 ? 20.988 14.323 -48.617 1.00 34.66 256 CYS A CA 1
ATOM 1980 C C . CYS A 1 256 ? 19.695 13.483 -48.656 1.00 34.66 256 CYS A C 1
ATOM 1982 O O . CYS A 1 256 ? 19.269 12.899 -47.666 1.00 34.66 256 CYS A O 1
ATOM 1984 N N . SER A 1 257 ? 19.041 13.448 -49.821 1.00 41.66 257 SER A N 1
ATOM 1985 C CA . SER A 1 257 ? 18.093 12.385 -50.173 1.00 41.66 257 SER A CA 1
ATOM 1986 C C . SER A 1 257 ? 18.564 11.727 -51.469 1.00 41.66 257 SER A C 1
ATOM 1988 O O . SER A 1 257 ? 18.220 12.122 -52.576 1.00 41.66 257 SER A O 1
ATOM 1990 N N . SER A 1 258 ? 19.431 10.730 -51.328 1.00 37.69 258 SER A N 1
ATOM 1991 C CA . SER A 1 258 ? 19.757 9.800 -52.409 1.00 37.69 258 SER A CA 1
ATOM 1992 C C . SER A 1 258 ? 19.937 8.405 -51.821 1.00 37.69 258 SER A C 1
ATOM 1994 O O . SER A 1 258 ? 21.038 7.871 -51.746 1.00 37.69 258 SER A O 1
ATOM 1996 N N . TRP A 1 259 ? 18.820 7.842 -51.369 1.00 40.44 259 TRP A N 1
ATOM 1997 C CA . TRP A 1 259 ? 18.618 6.403 -51.254 1.00 40.44 259 TRP A CA 1
ATOM 1998 C C . TRP A 1 259 ? 17.449 6.046 -52.172 1.00 40.44 259 TRP A C 1
ATOM 2000 O O . TRP A 1 259 ? 16.299 5.996 -51.753 1.00 40.44 259 TRP A O 1
ATOM 2010 N N . GLN A 1 260 ? 17.752 5.869 -53.457 1.00 45.12 260 GLN A N 1
ATOM 2011 C CA . GLN A 1 260 ? 16.942 5.092 -54.390 1.00 45.12 260 GLN A CA 1
ATOM 2012 C C . GLN A 1 260 ? 17.879 4.445 -55.418 1.00 45.12 260 GLN A C 1
ATOM 2014 O O . GLN A 1 260 ? 18.480 5.149 -56.227 1.00 45.12 260 GLN A O 1
ATOM 2019 N N . ARG A 1 261 ? 17.880 3.104 -55.400 1.00 42.72 261 ARG A N 1
ATOM 2020 C CA . ARG A 1 261 ? 18.392 2.142 -56.395 1.00 42.72 261 ARG A CA 1
ATOM 2021 C C . ARG A 1 261 ? 19.891 1.808 -56.364 1.00 42.72 261 ARG A C 1
ATOM 2023 O O . ARG A 1 261 ? 20.692 2.472 -57.010 1.00 42.72 261 ARG A O 1
ATOM 2030 N N . ALA A 1 262 ? 20.211 0.681 -55.730 1.00 42.91 262 ALA A N 1
ATOM 2031 C CA . ALA A 1 262 ? 20.503 -0.581 -56.423 1.00 42.91 262 ALA A CA 1
ATOM 2032 C C . ALA A 1 262 ? 20.067 -1.746 -55.524 1.00 42.91 262 ALA A C 1
ATOM 2034 O O . ALA A 1 262 ? 20.230 -1.598 -54.292 1.00 42.91 262 ALA A O 1
#

pLDDT: mean 70.99, std 21.75, range [33.72, 97.38]

Sequence (262 aa):
MLSGRRPDGWTLALLAVWVGGMVFMNSWDAVFIPFLIGAEALRRLVRNGTGRLTGQDWLGVLGFGLALGALTLLFYLPWLISFTSQAGGFYFNIIWSTAPQQVLLQFGGFFALLVPFLLVEMVRGWRQVNWLALLLTYLVLFLLIIVAVPLGGAAIYQGLCGDGNLAPRILEDGSQAPPPALQVSACRAQEITFGQVNPNQDQEFWRDCCGAAPKPRPGRGRCCLPWFSSLFVYLGAPGAPHPTCSTIARRPPWLCSSWQRA

Secondary structure (DSSP, 8-state):
-TTSPPPPHHHHHHHHHHHHHHHHH-GGGGGHHHHHHHHHHHHHHHHH-SSS--HHHHHHHHHHHHHHHHHHHHHHHHHHHH---TT-S-----SSPPPHHHHHHHHHHHHHHHHHHHHHHHHHHGGG--HHHHHHHHHHHHHHHHHHHHHHHHHHHHHHHS-TTSSSTTSS-TT-PPPGGGHHHHHHH----TT---TTTSHHHHHHHTTT---PPTT------TTSSSSSSSS--TTPPP----------S---------

Solvent-accessible surface area (backbone atoms only — not comparable to full-atom values): 16902 Å² total; per-residue (Å²): 115,85,84,72,61,78,83,48,74,64,58,46,49,53,49,15,52,52,49,34,49,43,24,71,77,37,68,75,47,51,63,52,52,61,52,53,36,49,49,52,43,50,38,51,27,62,69,63,70,72,79,54,77,50,74,69,48,52,52,49,34,50,50,49,43,50,51,38,50,50,48,18,47,63,76,41,38,72,55,67,74,62,63,77,54,92,72,80,62,96,71,83,68,76,86,65,66,77,51,68,68,57,51,41,70,75,42,35,73,56,46,67,53,48,52,59,50,51,51,53,50,46,68,72,43,57,90,73,61,56,63,66,62,52,50,51,52,51,51,53,52,52,51,50,49,67,52,48,52,57,54,54,49,49,54,51,48,42,65,74,64,62,59,73,75,70,71,61,70,75,70,72,61,85,82,68,84,76,65,79,81,59,57,66,59,58,74,64,70,63,75,70,77,90,82,81,80,64,88,84,75,51,64,63,61,57,49,67,82,54,65,87,64,79,81,76,63,92,90,71,78,81,80,83,70,89,83,78,66,81,81,68,74,80,63,89,68,94,82,77,82,76,85,79,87,77,87,78,80,94,73,81,94,79,85,85,83,83,88,79,89,133

Foldseek 3Di:
DLPLDDDDPVNLLVLLCVQLVVCLLPVVSVVVLVVVLVVQLVSQCVNVVPNDQDPVSVVVSVVSSVSSVVSNCVVCVVVVVVVPRVVNDDDDPPPDPDDVVNVCVVCVVVCVVVVVVVVVVCVVCVVVDPVVVVVVVVVVVVVVCVVVVVVVVVVVCCVVPVPPPVPPPVVVCPPDDDDPVPVVVVVVPCPDPPDDDDPPPCPVVCCVVPPPDDDDDPPDDDDPPVPPPPPPPPDDDPDDDDDDPPDDDDDDDDPDPPPDDD

Radius of gyration: 30.28 Å; Cα contacts (8 Å, |Δi|>4): 75; chains: 1; bounding box: 72×57×80 Å

Mean predicted aligned error: 17.05 Å